Protein AF-X7ZUV4-F1 (afdb_monomer)

Foldseek 3Di:
DQWDWDDPDCQQFVRDDDPCRTHVPCVVVDPPDDPAAWDQDPVRDTDGDHPVVNVVNVVVPQDDPVCNVVCLVVVQADAPPDDPVVLVPDPPNVPGRDHPDPPQDPVNVVCCVVPPPPDDDPDTLLVLLVQQEEEAQVDDCVPPPVSSLVSLLCSCVPPVHAYEYAEQDQDPSCVSSVYYYPHDDPPCSVVCLVVDDPVRVCSVVVNDD

Radius of gyration: 23.18 Å; Cα contacts (8 Å, |Δi|>4): 211; chains: 1; bounding box: 50×38×63 Å

pLDDT: mean 80.94, std 18.24, range [38.06, 97.19]

Secondary structure (DSSP, 8-state):
---PPPPS-TTTTTT---HHHHHTTGGGG-TTS--S-EEE-TTS-EEE--HHHHHHHHHHTSPPHHHHHHHTTTTT---TT--HHHHHS-SS-TT----SS----HHHHHHHHHHTTT------HHHHHS-S-EEEES--HHHH-HHHHHHHHHHHHHH---EEEEESS--HHHHHTT-EEEE--TT-HHHHHHT--HHHHHHHTT---

Structure (mmCIF, N/CA/C/O backbone):
data_AF-X7ZUV4-F1
#
_entry.id   AF-X7ZUV4-F1
#
loop_
_atom_site.group_PDB
_atom_site.id
_atom_site.type_symbol
_atom_site.label_atom_id
_atom_site.label_alt_id
_atom_site.label_comp_id
_atom_site.label_asym_id
_atom_site.label_entity_id
_atom_site.label_seq_id
_atom_site.pdbx_PDB_ins_code
_atom_site.Cartn_x
_atom_site.Cartn_y
_atom_site.Cartn_z
_atom_site.occupancy
_atom_site.B_iso_or_equiv
_atom_site.auth_seq_id
_atom_site.auth_comp_id
_atom_site.auth_asym_id
_atom_site.auth_atom_id
_atom_site.pdbx_PDB_model_num
ATOM 1 N N . MET A 1 1 ? 23.748 -7.503 3.937 1.00 71.06 1 MET A N 1
ATOM 2 C CA . MET A 1 1 ? 22.712 -6.834 4.759 1.00 71.06 1 MET A CA 1
ATOM 3 C C . MET A 1 1 ? 21.608 -7.844 5.024 1.00 71.06 1 MET A C 1
ATOM 5 O O . MET A 1 1 ? 21.128 -8.406 4.053 1.00 71.06 1 MET A O 1
ATOM 9 N N . LEU A 1 2 ? 21.258 -8.122 6.286 1.00 84.75 2 LEU A N 1
ATOM 10 C CA . LEU A 1 2 ? 20.246 -9.138 6.629 1.00 84.75 2 LEU A CA 1
ATOM 11 C C . LEU A 1 2 ? 18.818 -8.577 6.570 1.00 84.75 2 LEU A C 1
ATOM 13 O O . LEU A 1 2 ? 17.953 -9.193 5.970 1.00 84.75 2 LEU A O 1
ATOM 17 N N . ARG A 1 3 ? 18.586 -7.378 7.120 1.00 88.94 3 ARG A N 1
ATOM 18 C CA . ARG A 1 3 ? 17.299 -6.664 7.067 1.00 88.94 3 ARG A CA 1
ATOM 19 C C . ARG A 1 3 ? 17.507 -5.156 7.018 1.00 88.94 3 ARG A C 1
ATOM 21 O O . ARG A 1 3 ? 18.546 -4.677 7.474 1.00 88.94 3 ARG A O 1
ATOM 28 N N . ARG A 1 4 ? 16.508 -4.413 6.538 1.00 89.88 4 ARG A N 1
ATOM 29 C CA . ARG A 1 4 ? 16.435 -2.948 6.664 1.00 89.88 4 ARG A CA 1
ATOM 30 C C . ARG A 1 4 ? 15.691 -2.544 7.933 1.00 89.88 4 ARG A C 1
ATOM 32 O O . ARG A 1 4 ? 14.657 -3.124 8.261 1.00 89.88 4 ARG A O 1
ATOM 39 N N . LEU A 1 5 ? 16.228 -1.559 8.646 1.00 91.88 5 LEU A N 1
ATOM 40 C CA . LEU A 1 5 ? 15.536 -0.911 9.760 1.00 91.88 5 LEU A CA 1
ATOM 41 C C . LEU A 1 5 ? 14.637 0.211 9.229 1.00 91.88 5 LEU A C 1
ATOM 43 O O . LEU A 1 5 ? 14.740 0.582 8.058 1.00 91.88 5 LEU A O 1
ATOM 47 N N . ALA A 1 6 ? 13.715 0.687 10.064 1.00 90.81 6 ALA A N 1
ATOM 48 C CA . ALA A 1 6 ? 12.943 1.877 9.736 1.00 90.81 6 ALA A CA 1
ATOM 49 C C . ALA A 1 6 ? 13.887 3.080 9.604 1.00 90.81 6 ALA A C 1
ATOM 51 O O . ALA A 1 6 ? 14.870 3.175 10.339 1.00 90.81 6 ALA A O 1
ATOM 52 N N . GLY A 1 7 ? 13.602 3.963 8.649 1.00 88.56 7 GLY A N 1
ATOM 53 C CA . GLY A 1 7 ? 14.181 5.305 8.662 1.00 88.56 7 GLY A CA 1
ATOM 54 C C . GLY A 1 7 ? 13.490 6.163 9.719 1.00 88.56 7 GLY A C 1
ATOM 55 O O . GLY A 1 7 ? 12.370 5.844 10.118 1.00 88.56 7 GLY A O 1
ATOM 56 N N . ASP A 1 8 ? 14.146 7.236 10.144 1.00 90.12 8 ASP A N 1
ATOM 57 C CA . ASP A 1 8 ? 13.573 8.194 11.089 1.00 90.12 8 ASP A CA 1
ATOM 58 C C . ASP A 1 8 ? 12.598 9.133 10.362 1.00 90.12 8 ASP A C 1
ATOM 60 O O . ASP A 1 8 ? 13.007 10.036 9.633 1.00 90.12 8 ASP A O 1
ATOM 64 N N . ASP A 1 9 ? 11.306 8.833 10.488 1.00 90.88 9 ASP A N 1
ATOM 65 C CA . ASP A 1 9 ? 10.195 9.658 10.008 1.00 90.88 9 ASP A CA 1
ATOM 66 C C . ASP A 1 9 ? 9.004 9.464 10.964 1.00 90.88 9 ASP A C 1
ATOM 68 O O . ASP A 1 9 ? 8.076 8.692 10.686 1.00 90.88 9 ASP A O 1
ATOM 72 N N . PRO A 1 10 ? 9.043 10.095 12.149 1.00 89.38 10 PRO A N 1
ATOM 73 C CA . PRO A 1 10 ? 8.091 9.827 13.220 1.00 89.38 10 PRO A CA 1
ATOM 74 C C . PRO A 1 10 ? 6.670 10.283 12.876 1.00 89.38 10 PRO A C 1
ATOM 76 O O . PRO A 1 10 ? 5.711 9.749 13.434 1.00 89.38 10 PRO A O 1
ATOM 79 N N . GLU A 1 11 ? 6.502 11.215 11.935 1.00 89.06 11 GLU A N 1
ATOM 80 C CA . GLU A 1 11 ? 5.185 11.644 11.454 1.00 89.06 11 GLU A CA 1
ATOM 81 C C . GLU A 1 11 ? 4.486 10.537 10.659 1.00 89.06 11 GLU A C 1
ATOM 83 O O . GLU A 1 11 ? 3.259 10.427 10.685 1.00 89.06 11 GLU A O 1
ATOM 88 N N . VAL A 1 12 ? 5.259 9.667 10.006 1.00 88.06 12 VAL A N 1
ATOM 89 C CA . VAL A 1 12 ? 4.745 8.521 9.257 1.00 88.06 12 VAL A CA 1
ATOM 90 C C . VAL A 1 12 ? 4.811 7.258 10.102 1.00 88.06 12 VAL A C 1
ATOM 92 O O . VAL A 1 12 ? 3.773 6.685 10.441 1.00 88.06 12 VAL A O 1
ATOM 95 N N . ASN A 1 13 ? 6.009 6.828 10.485 1.00 88.12 13 ASN A N 1
ATOM 96 C CA . ASN A 1 13 ? 6.262 5.445 10.864 1.00 88.12 13 ASN A CA 1
ATOM 97 C C . ASN A 1 13 ? 6.485 5.191 12.360 1.00 88.12 13 ASN A C 1
ATOM 99 O O . ASN A 1 13 ? 6.326 4.044 12.756 1.00 88.12 13 ASN A O 1
ATOM 103 N N . GLU A 1 14 ? 6.829 6.191 13.179 1.00 89.81 14 GLU A N 1
ATOM 104 C CA . GLU A 1 14 ? 7.229 5.987 14.590 1.00 89.81 14 GLU A CA 1
ATOM 105 C C . GLU A 1 14 ? 8.232 4.828 14.770 1.00 89.81 14 GLU A C 1
ATOM 107 O O . GLU A 1 14 ? 8.044 3.950 15.609 1.00 89.81 14 GLU A O 1
ATOM 112 N N . GLU A 1 15 ? 9.267 4.785 13.925 1.00 89.38 15 GLU A N 1
ATOM 113 C CA . GLU A 1 15 ? 10.305 3.738 13.895 1.00 89.38 15 GLU A CA 1
ATOM 114 C C . GLU A 1 15 ? 9.802 2.332 13.499 1.00 89.38 15 GLU A C 1
ATOM 116 O O . GLU A 1 15 ? 10.553 1.346 13.515 1.00 89.38 15 GLU A O 1
ATOM 121 N N . TRP A 1 16 ? 8.541 2.204 13.078 1.00 90.38 16 TRP A N 1
ATOM 122 C CA . TRP A 1 16 ? 7.993 0.944 12.593 1.00 90.38 16 TRP A CA 1
ATOM 123 C C . TRP A 1 16 ? 8.332 0.686 11.125 1.00 90.38 16 TRP A C 1
ATOM 125 O O . TRP A 1 16 ? 8.440 1.577 10.286 1.00 90.38 16 TRP A O 1
ATOM 135 N N . ASN A 1 17 ? 8.474 -0.596 10.794 1.00 90.31 17 ASN A N 1
ATOM 136 C CA . ASN A 1 17 ? 8.651 -1.059 9.423 1.00 90.31 17 ASN A CA 1
ATOM 137 C C . ASN A 1 17 ? 7.932 -2.398 9.234 1.00 90.31 17 ASN A C 1
ATOM 139 O O . ASN A 1 17 ? 7.949 -3.243 10.137 1.00 90.31 17 ASN A O 1
ATOM 143 N N . CYS A 1 18 ? 7.325 -2.593 8.066 1.00 88.75 18 CYS A N 1
ATOM 144 C CA . CYS A 1 18 ? 6.646 -3.833 7.698 1.00 88.75 18 CYS A CA 1
ATOM 145 C C . CYS A 1 18 ? 7.621 -4.855 7.103 1.00 88.75 18 CYS A C 1
ATOM 147 O O . CYS A 1 18 ? 8.753 -4.519 6.747 1.00 88.75 18 CYS A O 1
ATOM 149 N N . ASP A 1 19 ? 7.182 -6.101 6.936 1.00 88.50 19 ASP A N 1
ATOM 150 C CA . ASP A 1 19 ? 8.039 -7.160 6.390 1.00 88.50 19 ASP A CA 1
ATOM 151 C C . ASP A 1 19 ? 8.518 -6.859 4.970 1.00 88.50 19 ASP A C 1
ATOM 153 O O . ASP A 1 19 ? 9.693 -7.053 4.653 1.00 88.50 19 ASP A O 1
ATOM 157 N N . LYS A 1 20 ? 7.655 -6.268 4.136 1.00 87.56 20 LYS A N 1
ATOM 158 C CA . LYS A 1 20 ? 8.045 -5.791 2.804 1.00 87.56 20 LYS A CA 1
ATOM 159 C C . LYS A 1 20 ? 9.187 -4.774 2.895 1.00 87.56 20 LYS A C 1
ATOM 161 O O . LYS A 1 20 ? 10.180 -4.908 2.186 1.00 87.56 20 LYS A O 1
ATOM 166 N N . GLY A 1 21 ? 9.098 -3.796 3.793 1.00 87.81 21 GLY A N 1
ATOM 167 C CA . GLY A 1 21 ? 10.156 -2.802 3.973 1.00 87.81 21 GLY A CA 1
ATOM 168 C C . GLY A 1 21 ? 11.435 -3.371 4.600 1.00 87.81 21 GLY A C 1
ATOM 169 O O . GLY A 1 21 ? 12.527 -2.909 4.265 1.00 87.81 21 GLY A O 1
ATOM 170 N N . ARG A 1 22 ? 11.329 -4.391 5.462 1.00 90.88 22 ARG A N 1
ATOM 171 C CA . ARG A 1 22 ? 12.480 -5.044 6.114 1.00 90.88 22 ARG A CA 1
ATOM 172 C C . ARG A 1 22 ? 13.242 -5.979 5.181 1.00 90.88 22 ARG A C 1
ATOM 174 O O . ARG A 1 22 ? 14.474 -5.991 5.236 1.00 90.88 22 ARG A O 1
ATOM 181 N N . TRP A 1 23 ? 12.537 -6.738 4.343 1.00 90.50 23 TRP A N 1
ATOM 182 C CA . TRP A 1 23 ? 13.097 -7.907 3.654 1.00 90.50 23 TRP A CA 1
ATOM 183 C C . TRP A 1 23 ? 13.060 -7.824 2.129 1.00 90.50 23 TRP A C 1
ATOM 185 O O . TRP A 1 23 ? 13.931 -8.392 1.473 1.00 90.50 23 TRP A O 1
ATOM 195 N N . ALA A 1 24 ? 12.129 -7.074 1.532 1.00 88.81 24 ALA A N 1
ATOM 196 C CA . ALA A 1 24 ? 11.968 -7.030 0.078 1.00 88.81 24 ALA A CA 1
ATOM 197 C C . ALA A 1 24 ? 12.999 -6.126 -0.616 1.00 88.81 24 ALA A C 1
ATOM 199 O O . ALA A 1 24 ? 12.673 -5.452 -1.582 1.00 88.81 24 ALA A O 1
ATOM 200 N N . PHE A 1 25 ? 14.243 -6.064 -0.134 1.00 88.25 25 PHE A N 1
ATOM 201 C CA . PHE A 1 25 ? 15.341 -5.361 -0.807 1.00 88.25 25 PHE A CA 1
ATOM 202 C C . PHE A 1 25 ? 16.149 -6.277 -1.736 1.00 88.25 25 PHE A C 1
ATOM 204 O O . PHE A 1 25 ? 16.862 -5.783 -2.607 1.00 88.25 25 PHE A O 1
ATOM 211 N N . THR A 1 26 ? 16.029 -7.597 -1.574 1.00 88.75 26 THR A N 1
ATOM 212 C CA . THR A 1 26 ? 16.764 -8.610 -2.349 1.00 88.75 26 THR A CA 1
ATOM 213 C C . THR A 1 26 ? 16.237 -8.785 -3.773 1.00 88.75 26 THR A C 1
ATOM 215 O O . THR A 1 26 ? 16.925 -9.375 -4.598 1.00 88.75 26 THR A O 1
ATOM 218 N N . TYR A 1 27 ? 15.057 -8.244 -4.103 1.00 87.44 27 TYR A N 1
ATOM 219 C CA . TYR A 1 27 ? 14.496 -8.301 -5.464 1.00 87.44 27 TYR A CA 1
ATOM 220 C C . TYR A 1 27 ? 15.441 -7.709 -6.522 1.00 87.44 27 TYR A C 1
ATOM 222 O O . TYR A 1 27 ? 15.446 -8.136 -7.670 1.00 87.44 27 TYR A O 1
ATOM 230 N N . ALA A 1 28 ? 16.265 -6.728 -6.142 1.00 86.88 28 ALA A N 1
ATOM 231 C CA . ALA A 1 28 ? 17.198 -6.079 -7.057 1.00 86.88 28 ALA A CA 1
ATOM 232 C C . ALA A 1 28 ? 18.383 -6.979 -7.457 1.00 86.88 28 ALA A C 1
ATOM 234 O O . ALA A 1 28 ? 19.067 -6.667 -8.434 1.00 86.88 28 ALA A O 1
ATOM 235 N N . THR A 1 29 ? 18.629 -8.060 -6.713 1.00 88.75 29 THR A N 1
ATOM 236 C CA . THR A 1 29 ? 19.768 -8.974 -6.889 1.00 88.75 29 THR A CA 1
ATOM 237 C C . THR A 1 29 ? 19.339 -10.393 -7.260 1.00 88.75 29 THR A C 1
ATOM 239 O O . THR A 1 29 ? 20.165 -11.299 -7.197 1.00 88.75 29 THR A O 1
ATOM 242 N N . GLN A 1 30 ? 18.064 -10.617 -7.591 1.00 92.00 30 GLN A N 1
ATOM 243 C CA . GLN A 1 30 ? 17.601 -11.937 -8.017 1.00 92.00 30 GLN A CA 1
ATOM 244 C C . GLN A 1 30 ? 18.198 -12.312 -9.386 1.00 92.00 30 GLN A C 1
ATOM 246 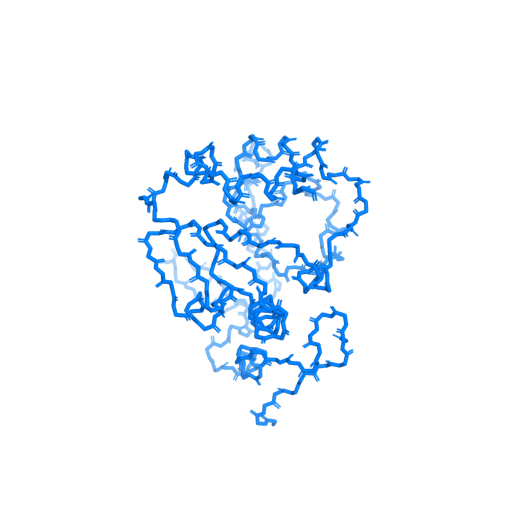O O . GLN A 1 30 ? 18.385 -11.426 -10.227 1.00 92.00 30 GLN A O 1
ATOM 251 N N . PRO A 1 31 ? 18.525 -13.598 -9.614 1.00 92.50 31 PRO A N 1
ATOM 252 C CA . PRO A 1 31 ? 19.194 -14.047 -10.836 1.00 92.50 31 PRO A CA 1
ATOM 253 C C . PRO A 1 31 ? 18.309 -13.951 -12.087 1.00 92.50 31 PRO A C 1
ATOM 255 O O . PRO A 1 31 ? 18.826 -13.835 -13.192 1.00 92.50 31 PRO A O 1
ATOM 258 N N . ASP A 1 32 ? 16.988 -13.968 -11.920 1.00 91.62 32 ASP A N 1
ATOM 259 C CA . ASP A 1 32 ? 15.986 -13.832 -12.982 1.00 91.62 32 ASP A CA 1
ATOM 260 C C . ASP A 1 32 ? 15.716 -12.370 -13.377 1.00 91.62 32 ASP A C 1
ATOM 262 O O . ASP A 1 32 ? 14.871 -12.080 -14.229 1.00 91.62 32 ASP A O 1
ATOM 266 N N . ARG A 1 33 ? 16.438 -11.418 -12.778 1.00 91.69 33 ARG A N 1
ATOM 267 C CA . ARG A 1 33 ? 16.300 -10.006 -13.110 1.00 91.69 33 ARG A CA 1
ATOM 268 C C . ARG A 1 33 ? 16.751 -9.762 -14.547 1.00 91.69 33 ARG A C 1
ATOM 270 O O . ARG A 1 33 ? 17.884 -10.048 -14.915 1.00 91.69 33 ARG A O 1
ATOM 277 N N . ILE A 1 34 ? 15.882 -9.143 -15.342 1.00 92.06 34 ILE A N 1
ATOM 278 C CA . ILE A 1 34 ? 16.205 -8.738 -16.713 1.00 92.06 34 ILE A CA 1
ATOM 279 C C . ILE A 1 34 ? 17.329 -7.691 -16.671 1.00 92.06 34 ILE A C 1
ATOM 281 O O . ILE A 1 34 ? 17.138 -6.578 -16.174 1.00 92.06 34 ILE A O 1
ATOM 285 N N . THR A 1 35 ? 18.509 -8.063 -17.169 1.00 92.19 35 THR A N 1
ATOM 286 C CA . THR A 1 35 ? 19.728 -7.231 -17.172 1.00 92.19 35 THR A CA 1
ATOM 287 C C . THR A 1 35 ? 19.998 -6.549 -18.511 1.00 92.19 35 THR A C 1
ATOM 289 O O . THR A 1 35 ? 20.718 -5.554 -18.553 1.00 92.19 35 THR A O 1
ATOM 292 N N . THR A 1 36 ? 19.406 -7.051 -19.595 1.00 93.81 36 THR A N 1
ATOM 293 C CA . THR A 1 36 ? 19.543 -6.525 -20.957 1.00 93.81 36 THR A CA 1
ATOM 294 C C . THR A 1 36 ? 18.172 -6.444 -21.625 1.00 93.81 36 THR A C 1
ATOM 296 O O . THR A 1 36 ? 17.297 -7.250 -21.297 1.00 93.81 36 THR A O 1
ATOM 299 N N . PRO A 1 37 ? 17.946 -5.497 -22.551 1.00 95.88 37 PRO A N 1
ATOM 300 C CA . PRO A 1 37 ? 16.730 -5.477 -23.350 1.00 95.88 37 PRO A CA 1
ATOM 301 C C . PRO A 1 37 ? 16.499 -6.803 -24.081 1.00 95.88 37 PRO A C 1
ATOM 303 O O . PRO A 1 37 ? 17.450 -7.439 -24.540 1.00 95.88 37 PRO A O 1
ATOM 306 N N . LEU A 1 38 ? 15.229 -7.186 -24.211 1.00 95.94 38 LEU A N 1
ATOM 307 C CA . LEU A 1 38 ? 14.793 -8.339 -24.991 1.00 95.94 38 LEU A CA 1
ATOM 308 C C . LEU A 1 38 ? 13.885 -7.852 -26.125 1.00 95.94 38 LEU A C 1
ATOM 310 O O . LEU A 1 38 ? 12.931 -7.117 -25.871 1.00 95.94 38 LEU A O 1
ATOM 314 N N . VAL A 1 39 ? 14.177 -8.257 -27.359 1.00 94.50 39 VAL A N 1
ATOM 315 C CA . VAL A 1 39 ? 13.390 -7.926 -28.560 1.00 94.50 39 VAL A CA 1
ATOM 316 C C . VAL A 1 39 ? 12.789 -9.213 -29.115 1.00 94.50 39 VAL A C 1
ATOM 318 O O . VAL A 1 39 ? 13.404 -10.271 -29.007 1.00 94.50 39 VAL A O 1
ATOM 321 N N . ARG A 1 40 ? 11.572 -9.153 -29.669 1.00 94.19 40 ARG A N 1
ATOM 322 C CA . 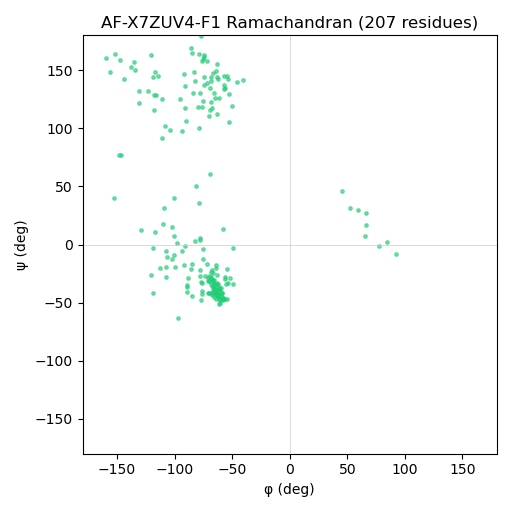ARG A 1 40 ? 10.969 -10.316 -30.333 1.00 94.19 40 ARG A CA 1
ATOM 323 C C . ARG A 1 40 ? 11.558 -10.495 -31.727 1.00 94.19 40 ARG A C 1
ATOM 325 O O . ARG A 1 40 ? 11.591 -9.538 -32.495 1.00 94.19 40 ARG A O 1
ATOM 332 N N . ASP A 1 41 ? 11.989 -11.709 -32.043 1.00 92.00 41 ASP A N 1
ATOM 333 C CA . ASP A 1 41 ? 12.368 -12.091 -33.402 1.00 92.00 41 ASP A CA 1
ATOM 334 C C . ASP A 1 41 ? 11.136 -12.337 -34.296 1.00 92.00 41 ASP A C 1
ATOM 336 O O . ASP A 1 41 ? 9.983 -12.223 -33.866 1.00 92.00 41 ASP A O 1
ATOM 340 N N . ALA A 1 42 ? 11.377 -12.681 -35.564 1.00 90.06 42 ALA A N 1
ATOM 341 C CA . ALA A 1 42 ? 10.322 -12.967 -36.538 1.00 90.06 42 ALA A CA 1
ATOM 342 C C . ALA A 1 42 ? 9.472 -14.200 -36.169 1.00 90.06 42 ALA A C 1
ATOM 344 O O . ALA A 1 42 ? 8.353 -14.350 -36.654 1.00 90.06 42 ALA A O 1
ATOM 345 N N . GLN A 1 43 ? 9.992 -15.073 -35.308 1.00 91.88 43 GLN A N 1
ATOM 346 C CA . GLN A 1 43 ? 9.326 -16.260 -34.784 1.00 91.88 43 GLN A CA 1
ATOM 347 C C . GLN A 1 43 ? 8.563 -15.955 -33.479 1.00 91.88 43 GLN A C 1
ATOM 349 O O . GLN A 1 43 ? 7.910 -16.836 -32.923 1.00 91.88 43 GLN A O 1
ATOM 354 N N . GLY A 1 44 ? 8.619 -14.708 -32.993 1.00 91.81 44 GLY A N 1
ATOM 355 C CA . GLY A 1 44 ? 7.942 -14.228 -31.791 1.00 91.81 44 GLY A CA 1
ATOM 356 C C . GLY A 1 44 ? 8.693 -14.486 -30.481 1.00 91.81 44 GLY A C 1
ATOM 357 O O . GLY A 1 44 ? 8.176 -14.129 -29.415 1.00 91.81 44 GLY A O 1
ATOM 358 N N . SER A 1 45 ? 9.896 -15.063 -30.530 1.00 94.81 45 SER A N 1
ATOM 359 C CA . SER A 1 45 ? 10.709 -15.392 -29.355 1.00 94.81 45 SER A CA 1
ATOM 360 C C . SER A 1 45 ? 11.487 -14.177 -28.853 1.00 94.81 45 SER A C 1
ATOM 362 O O . SER A 1 45 ? 11.977 -13.372 -29.638 1.00 94.81 45 SER A O 1
ATOM 364 N N . LEU A 1 46 ? 11.594 -14.023 -27.529 1.00 95.62 46 LEU A N 1
ATOM 365 C CA . LEU A 1 46 ? 12.356 -12.934 -26.910 1.00 95.62 46 LEU A CA 1
ATOM 366 C C . LEU A 1 46 ? 13.850 -13.259 -26.914 1.00 95.62 46 LEU A C 1
ATOM 368 O O . LEU A 1 46 ? 14.276 -14.214 -26.267 1.00 95.62 46 LEU A O 1
ATOM 372 N N . ILE A 1 47 ? 14.638 -12.425 -27.589 1.00 95.69 47 ILE A N 1
ATOM 373 C CA . ILE A 1 47 ? 16.091 -12.567 -27.691 1.00 95.69 47 ILE A CA 1
ATOM 374 C C . ILE A 1 47 ? 16.817 -11.355 -27.083 1.00 95.69 47 ILE A C 1
ATOM 376 O O . ILE A 1 47 ? 16.327 -10.227 -27.200 1.00 95.69 47 ILE A O 1
ATOM 380 N N . PRO A 1 48 ? 17.980 -11.548 -26.431 1.00 96.31 48 PRO A N 1
ATOM 381 C CA . PRO A 1 48 ? 18.816 -10.448 -25.953 1.00 96.31 48 PRO A CA 1
ATOM 382 C C . PRO A 1 48 ? 19.218 -9.477 -27.067 1.00 96.31 48 PRO A C 1
ATOM 384 O O . PRO A 1 48 ? 19.663 -9.898 -28.132 1.00 96.31 48 PRO A O 1
ATOM 387 N N . ALA A 1 49 ? 19.115 -8.176 -26.798 1.00 95.75 49 ALA A N 1
ATOM 388 C CA . ALA A 1 49 ? 19.517 -7.113 -27.714 1.00 95.75 49 ALA A CA 1
ATOM 389 C C . ALA A 1 49 ? 20.316 -6.023 -26.991 1.00 95.75 49 ALA A C 1
ATOM 391 O O . ALA A 1 49 ? 20.183 -5.821 -25.781 1.00 95.75 49 ALA A O 1
ATOM 392 N N . SER A 1 50 ? 21.120 -5.278 -27.750 1.00 95.88 50 SER A N 1
ATOM 393 C CA . SER A 1 50 ? 21.748 -4.056 -27.243 1.00 95.88 50 SER A CA 1
ATOM 394 C C . SER A 1 50 ? 20.719 -2.929 -27.079 1.00 95.88 50 SER A C 1
ATOM 396 O O . SER A 1 50 ? 19.680 -2.910 -27.740 1.00 95.88 50 SER A O 1
ATOM 398 N N . TRP A 1 51 ? 21.022 -1.943 -26.231 1.00 95.69 51 TRP A N 1
ATOM 399 C CA . TRP A 1 51 ? 20.167 -0.763 -26.055 1.00 95.69 51 TRP A CA 1
ATOM 400 C C . TRP A 1 51 ? 19.856 -0.018 -27.365 1.00 95.69 51 TRP A C 1
ATOM 402 O O . TRP A 1 51 ? 18.680 0.257 -27.592 1.00 95.69 51 TRP A O 1
ATOM 412 N N . PRO A 1 52 ? 20.828 0.272 -28.257 1.00 95.75 52 PRO A N 1
ATOM 413 C CA . PRO A 1 52 ? 20.530 0.917 -29.536 1.00 95.75 52 PRO A CA 1
ATOM 414 C C . PRO A 1 52 ? 19.567 0.105 -30.411 1.00 95.75 52 PRO A C 1
ATOM 416 O O . PRO A 1 52 ? 18.617 0.665 -30.947 1.00 95.75 52 PRO A O 1
ATOM 419 N N . GLN A 1 53 ? 19.762 -1.215 -30.504 1.00 91.12 53 GLN A N 1
ATOM 420 C CA . GLN A 1 53 ? 18.875 -2.102 -31.269 1.00 91.12 53 GLN A CA 1
ATOM 421 C C . GLN A 1 53 ? 17.462 -2.138 -30.681 1.00 91.12 53 GLN A C 1
ATOM 423 O O . GLN A 1 53 ? 16.491 -2.068 -31.424 1.00 91.12 53 GLN A O 1
ATOM 428 N N . ALA A 1 54 ? 17.338 -2.215 -29.355 1.00 93.56 54 ALA A N 1
ATOM 429 C CA . ALA A 1 54 ? 16.041 -2.229 -28.688 1.00 93.56 54 ALA A CA 1
ATOM 430 C C . ALA A 1 54 ? 15.284 -0.903 -28.859 1.00 93.56 54 ALA A C 1
ATOM 432 O O . ALA A 1 54 ? 14.079 -0.909 -29.099 1.00 93.56 54 ALA A O 1
ATOM 433 N N . LEU A 1 55 ? 15.988 0.230 -28.770 1.00 91.50 55 LEU A N 1
ATOM 434 C CA . LEU A 1 55 ? 15.402 1.550 -29.005 1.00 91.50 55 LEU A CA 1
ATOM 435 C C . LEU A 1 55 ? 14.983 1.731 -30.467 1.00 91.50 55 LEU A C 1
ATOM 437 O O . LEU A 1 55 ? 13.904 2.261 -30.715 1.00 91.50 55 LEU A O 1
ATOM 441 N N . GLN A 1 56 ? 15.793 1.254 -31.416 1.00 90.12 56 GLN A N 1
ATOM 442 C CA . GLN A 1 56 ? 15.442 1.281 -32.834 1.00 90.12 56 GLN A CA 1
ATOM 443 C C . GLN A 1 56 ? 14.214 0.409 -33.114 1.00 90.12 56 GLN A C 1
ATOM 445 O O . GLN A 1 56 ? 13.262 0.889 -33.711 1.00 90.12 56 GLN A O 1
ATOM 450 N N . ALA A 1 57 ? 14.173 -0.821 -32.593 1.00 88.44 57 ALA A N 1
ATOM 451 C CA . ALA A 1 57 ? 13.017 -1.706 -32.738 1.00 88.44 57 ALA A CA 1
ATOM 452 C C . ALA A 1 57 ? 11.735 -1.101 -32.135 1.00 88.44 57 ALA A C 1
ATOM 454 O O . ALA A 1 57 ? 10.655 -1.237 -32.707 1.00 88.44 57 ALA A O 1
ATOM 455 N N . ALA A 1 58 ? 11.842 -0.399 -31.001 1.00 86.44 58 ALA A N 1
ATOM 456 C CA . ALA A 1 58 ? 10.719 0.325 -30.408 1.00 86.44 58 ALA A CA 1
ATOM 457 C C . ALA A 1 58 ? 10.259 1.515 -31.272 1.00 86.44 58 ALA A C 1
ATOM 459 O O . ALA A 1 58 ? 9.059 1.772 -31.356 1.00 86.44 58 ALA A O 1
ATOM 460 N N . ALA A 1 59 ? 11.191 2.226 -31.913 1.00 85.19 59 ALA A N 1
ATOM 461 C CA . ALA A 1 59 ? 10.885 3.316 -32.837 1.00 85.19 59 ALA A CA 1
ATOM 462 C C . ALA A 1 59 ? 10.250 2.806 -34.142 1.00 85.19 59 ALA A C 1
ATOM 464 O O . ALA A 1 59 ? 9.274 3.385 -34.608 1.00 85.19 59 ALA A O 1
ATOM 465 N N . ASP A 1 60 ? 10.752 1.700 -34.693 1.00 84.62 60 ASP A N 1
ATOM 466 C CA . ASP A 1 60 ? 10.225 1.072 -35.911 1.00 84.62 60 ASP A CA 1
ATOM 467 C C . ASP A 1 60 ? 8.828 0.480 -35.685 1.00 84.62 60 ASP A C 1
ATOM 469 O O . ASP A 1 60 ? 7.966 0.541 -36.561 1.00 84.62 60 ASP A O 1
ATOM 473 N N . GLY A 1 61 ? 8.585 -0.066 -34.488 1.00 77.00 61 GLY A N 1
ATOM 474 C CA . GLY A 1 61 ? 7.270 -0.535 -34.052 1.00 77.00 61 GLY A CA 1
ATOM 475 C C . GLY A 1 61 ? 6.301 0.590 -33.680 1.00 77.00 61 GLY A C 1
ATOM 476 O O . GLY A 1 61 ? 5.143 0.310 -33.362 1.00 77.00 61 GLY A O 1
ATOM 477 N N . TRP A 1 62 ? 6.745 1.853 -33.698 1.00 71.81 62 TRP A N 1
ATOM 478 C CA . TRP A 1 62 ? 5.880 2.984 -33.402 1.00 71.81 62 TRP A CA 1
ATOM 479 C C . TRP A 1 62 ? 4.955 3.268 -34.599 1.00 71.81 62 TRP A C 1
ATOM 481 O O . TRP A 1 62 ? 5.423 3.507 -35.715 1.00 71.81 62 TRP A O 1
ATOM 491 N N . PRO A 1 63 ? 3.629 3.276 -34.403 1.00 65.50 63 PRO A N 1
ATOM 492 C CA . PRO A 1 63 ? 2.675 3.521 -35.477 1.00 65.50 63 PRO A CA 1
ATOM 493 C C . PRO A 1 63 ? 2.791 4.954 -35.994 1.00 65.50 63 PRO A C 1
ATOM 495 O O . PRO A 1 63 ? 3.064 5.899 -35.247 1.00 65.50 63 PRO A O 1
ATOM 498 N N . ARG A 1 64 ? 2.538 5.141 -37.292 1.00 62.06 64 ARG A N 1
ATOM 499 C CA . ARG A 1 64 ? 2.549 6.476 -37.902 1.00 62.06 64 ARG A CA 1
ATOM 500 C C . ARG A 1 64 ? 1.445 7.361 -37.292 1.00 62.06 64 ARG A C 1
ATOM 502 O O . ARG A 1 64 ? 0.430 6.838 -36.838 1.00 62.06 64 ARG A O 1
ATOM 509 N N . PRO A 1 65 ? 1.586 8.702 -37.319 1.00 57.88 65 PRO A N 1
ATOM 510 C CA . PRO A 1 65 ? 0.676 9.637 -36.644 1.00 57.88 65 PRO A CA 1
ATOM 511 C C . PRO A 1 65 ? -0.821 9.462 -36.949 1.00 57.88 65 PRO A C 1
ATOM 513 O O . PRO A 1 65 ? -1.642 9.743 -36.081 1.00 57.88 65 PRO A O 1
ATOM 516 N N . ALA A 1 66 ? -1.178 8.970 -38.140 1.00 57.53 66 ALA A N 1
ATOM 517 C CA . ALA A 1 66 ? -2.565 8.694 -38.523 1.00 57.53 66 ALA A CA 1
ATOM 518 C C . ALA A 1 66 ? -3.206 7.540 -37.717 1.00 57.53 66 ALA A C 1
ATOM 520 O O . ALA A 1 66 ? -4.394 7.599 -37.419 1.00 57.53 66 ALA A O 1
ATOM 521 N N . ASP A 1 67 ? -2.405 6.560 -37.286 1.00 54.16 67 ASP A N 1
ATOM 522 C CA . ASP A 1 67 ? -2.819 5.413 -36.462 1.00 54.16 67 ASP A CA 1
ATOM 523 C C . ASP A 1 67 ? -2.464 5.607 -34.974 1.00 54.16 67 ASP A C 1
ATOM 525 O O . ASP A 1 67 ? -2.884 4.851 -34.093 1.00 54.16 67 ASP A O 1
ATOM 529 N N . ALA A 1 68 ? -1.686 6.651 -34.668 1.00 51.28 68 ALA A N 1
ATOM 530 C CA . ALA A 1 68 ? -1.121 6.877 -33.346 1.00 51.28 68 ALA A CA 1
ATOM 531 C C . ALA A 1 68 ? -2.198 7.083 -32.273 1.00 51.28 68 ALA A C 1
ATOM 533 O O . ALA A 1 68 ? -2.013 6.615 -31.153 1.00 51.28 68 ALA A O 1
ATOM 534 N N . GLN A 1 69 ? -3.340 7.711 -32.594 1.00 50.00 69 GLN A N 1
ATOM 535 C CA . GLN A 1 69 ? -4.428 7.972 -31.635 1.00 50.00 69 GLN A CA 1
ATOM 536 C C . GLN A 1 69 ? -4.928 6.695 -30.931 1.00 50.00 69 GLN A C 1
ATOM 538 O O . GLN A 1 69 ? -5.260 6.746 -29.746 1.00 50.00 69 GLN A O 1
ATOM 543 N N . ALA A 1 70 ? -4.930 5.548 -31.622 1.00 47.19 70 ALA A N 1
ATOM 544 C CA . ALA A 1 70 ? -5.306 4.258 -31.046 1.00 47.19 70 ALA A CA 1
ATOM 545 C C . ALA A 1 70 ? -4.189 3.675 -30.159 1.00 47.19 70 ALA A C 1
ATOM 547 O O . ALA A 1 70 ? -4.451 3.220 -29.043 1.00 47.19 70 ALA A O 1
ATOM 548 N N . CYS A 1 71 ? -2.931 3.760 -30.595 1.00 43.75 71 CYS A N 1
ATOM 549 C CA . CYS A 1 71 ? -1.781 3.195 -29.883 1.00 43.75 71 CYS A CA 1
ATOM 550 C C . CYS A 1 71 ? -1.308 4.020 -28.684 1.00 43.75 71 CYS A C 1
ATOM 552 O O . CYS A 1 71 ? -0.757 3.456 -27.735 1.00 43.75 71 CYS A O 1
ATOM 554 N N . TRP A 1 72 ? -1.635 5.315 -28.647 1.00 46.09 72 TRP A N 1
ATOM 555 C CA . TRP A 1 72 ? -1.520 6.138 -27.445 1.00 46.09 72 TRP A CA 1
ATOM 556 C C . TRP A 1 72 ? -2.267 5.538 -26.258 1.00 46.09 72 TRP A C 1
ATOM 558 O O . TRP A 1 72 ? -1.932 5.888 -25.140 1.00 46.09 72 TRP A O 1
ATOM 568 N N . SER A 1 73 ? -3.246 4.649 -26.474 1.00 44.53 73 SER A N 1
ATOM 569 C CA . SER A 1 73 ? -3.975 3.917 -25.431 1.00 44.53 73 SER A CA 1
ATOM 570 C C . SER A 1 73 ? -3.176 2.756 -24.828 1.00 44.53 73 SER A C 1
ATOM 572 O O . SER A 1 73 ? -3.332 2.479 -23.643 1.00 44.53 73 SER A O 1
ATOM 574 N N . ALA A 1 74 ? -2.313 2.110 -25.620 1.00 41.22 74 ALA A N 1
ATOM 575 C CA . ALA A 1 74 ? -1.575 0.897 -25.254 1.00 41.22 74 ALA A CA 1
ATOM 576 C C . ALA A 1 74 ? -0.229 1.184 -24.560 1.00 41.22 74 ALA A C 1
ATOM 578 O O . ALA A 1 74 ? 0.199 0.417 -23.706 1.00 41.22 74 ALA A O 1
ATOM 579 N N . ALA A 1 75 ? 0.418 2.317 -24.855 1.00 45.38 75 ALA A N 1
ATOM 580 C CA . ALA A 1 75 ? 1.674 2.734 -24.210 1.00 45.38 75 ALA A CA 1
ATOM 581 C C . ALA A 1 75 ? 1.492 3.328 -22.790 1.00 45.38 75 ALA A C 1
ATOM 583 O O . ALA A 1 75 ? 2.436 3.864 -22.209 1.00 45.38 75 ALA A O 1
ATOM 584 N N . ARG A 1 76 ? 0.268 3.303 -22.239 1.00 50.69 76 ARG A N 1
ATOM 585 C CA . ARG A 1 76 ? -0.124 4.109 -21.067 1.00 50.69 76 ARG A CA 1
ATOM 586 C C . ARG A 1 76 ? 0.195 3.474 -19.729 1.00 50.69 76 ARG A C 1
ATOM 588 O O . ARG A 1 76 ? 0.314 4.237 -18.774 1.00 50.69 76 ARG A O 1
ATOM 595 N N . ASP A 1 77 ? 0.378 2.156 -19.683 1.00 49.66 77 ASP A N 1
ATOM 596 C CA . ASP A 1 77 ? 0.520 1.363 -18.456 1.00 49.66 77 ASP A CA 1
ATOM 597 C C . ASP A 1 77 ? 1.944 1.417 -17.886 1.00 49.66 77 ASP A C 1
ATOM 599 O O . ASP A 1 77 ? 2.578 0.410 -17.564 1.00 49.66 77 ASP A O 1
ATOM 603 N N . ALA A 1 78 ? 2.485 2.624 -17.741 1.00 49.72 78 ALA A N 1
ATOM 604 C CA . ALA A 1 78 ? 3.682 2.808 -16.946 1.00 49.72 78 ALA A CA 1
ATOM 605 C C . ALA A 1 78 ? 3.323 2.533 -15.481 1.00 49.72 78 ALA A C 1
ATOM 607 O O . ALA A 1 78 ? 2.486 3.224 -14.912 1.00 49.72 78 ALA A O 1
ATOM 608 N N . GLY A 1 79 ? 3.932 1.518 -14.861 1.00 46.56 79 GLY A N 1
ATOM 609 C CA . GLY A 1 79 ? 3.704 1.175 -13.454 1.00 46.56 79 GLY A CA 1
ATOM 610 C C . GLY A 1 79 ? 3.725 2.404 -12.534 1.00 46.56 79 GLY A C 1
ATOM 611 O O . GLY A 1 79 ? 4.593 3.262 -12.685 1.00 46.56 79 GLY A O 1
ATOM 612 N N . GLY A 1 80 ? 2.824 2.469 -11.542 1.00 44.50 80 GLY A N 1
ATOM 613 C CA . GLY A 1 80 ? 2.673 3.562 -10.552 1.00 44.50 80 GLY A CA 1
ATOM 614 C C . GLY A 1 80 ? 3.898 3.894 -9.683 1.00 44.50 80 GLY A C 1
ATOM 615 O O . GLY A 1 80 ? 3.777 4.578 -8.677 1.00 44.50 80 GLY A O 1
ATOM 616 N N . ARG A 1 81 ? 5.084 3.389 -10.038 1.00 49.34 81 ARG A N 1
ATOM 617 C CA . ARG A 1 81 ? 6.360 3.540 -9.328 1.00 49.34 81 ARG A CA 1
ATOM 618 C C . ARG A 1 81 ? 7.356 4.439 -10.069 1.00 49.34 81 ARG A C 1
ATOM 620 O O . ARG A 1 81 ? 8.554 4.372 -9.797 1.00 49.34 81 ARG A O 1
ATOM 627 N N . LEU A 1 82 ? 6.901 5.247 -11.025 1.00 48.94 82 LEU A N 1
ATOM 628 C CA . LEU A 1 82 ? 7.752 6.261 -11.647 1.00 48.94 82 LEU A CA 1
ATOM 629 C C . LEU A 1 82 ? 8.005 7.409 -10.664 1.00 48.94 82 LEU A C 1
ATOM 631 O O . LEU A 1 82 ? 7.103 7.856 -9.958 1.00 48.94 82 LEU A O 1
ATOM 635 N N . ARG A 1 83 ? 9.242 7.917 -10.619 1.00 46.22 83 ARG A N 1
ATOM 636 C CA . ARG A 1 83 ? 9.546 9.115 -9.822 1.00 46.22 83 ARG A CA 1
ATOM 637 C C . ARG A 1 83 ? 8.858 10.323 -10.460 1.00 46.22 83 ARG A C 1
AT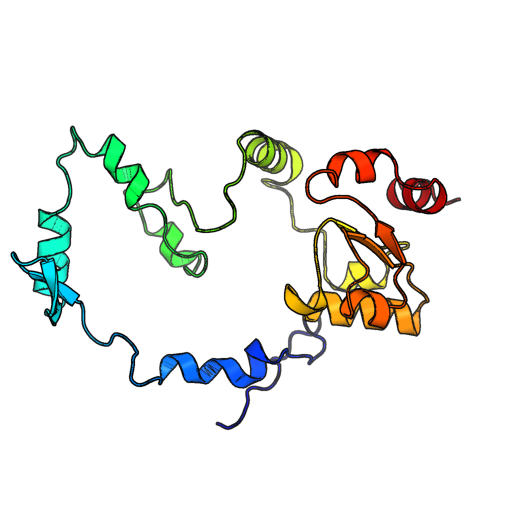OM 639 O O . ARG A 1 83 ? 8.919 10.478 -11.675 1.00 46.22 83 ARG A O 1
ATOM 646 N N . LEU A 1 84 ? 8.309 11.233 -9.649 1.00 45.22 84 LEU A N 1
ATOM 647 C CA . LEU A 1 84 ? 7.574 12.429 -10.106 1.00 45.22 84 LEU A CA 1
ATOM 648 C C . LEU A 1 84 ? 8.329 13.248 -11.179 1.00 45.22 84 LEU A C 1
ATOM 650 O O . LEU A 1 84 ? 7.733 13.804 -12.095 1.00 45.22 84 LEU A O 1
ATOM 654 N N . ARG A 1 85 ? 9.668 13.286 -11.101 1.00 42.06 85 ARG A N 1
ATOM 655 C CA . ARG A 1 85 ? 10.533 13.959 -12.085 1.00 42.06 85 ARG A CA 1
ATOM 656 C C . ARG A 1 85 ? 10.503 13.304 -13.472 1.00 42.06 85 ARG A C 1
ATOM 658 O O . ARG A 1 85 ? 10.598 14.026 -14.453 1.00 42.06 85 ARG A O 1
ATOM 665 N N . GLN A 1 86 ? 10.350 11.981 -13.554 1.00 47.75 86 GLN A N 1
ATOM 666 C CA . GLN A 1 86 ? 10.260 11.247 -14.823 1.00 47.75 86 GLN A CA 1
ATOM 667 C C . GLN A 1 86 ? 8.934 11.519 -15.547 1.00 47.75 86 GLN A C 1
ATOM 669 O O . GLN A 1 86 ? 8.917 11.531 -16.770 1.00 47.75 86 GLN A O 1
ATOM 674 N N . VAL A 1 87 ? 7.863 11.816 -14.800 1.00 48.16 87 VAL A N 1
ATOM 675 C CA . VAL A 1 87 ? 6.553 12.227 -15.343 1.00 48.16 87 VAL A CA 1
ATOM 676 C C . VAL A 1 87 ? 6.611 13.642 -15.938 1.00 48.16 87 VAL A C 1
ATOM 678 O O . VAL A 1 87 ? 5.926 13.944 -16.903 1.00 48.16 87 VAL A O 1
ATOM 681 N N . ARG A 1 88 ? 7.458 14.527 -15.393 1.00 42.03 88 ARG A N 1
ATOM 682 C CA . ARG A 1 88 ? 7.500 15.955 -15.764 1.00 42.03 88 ARG A CA 1
ATOM 683 C C . ARG A 1 88 ? 8.367 16.273 -16.993 1.00 42.03 88 ARG A C 1
ATOM 685 O O . ARG A 1 88 ? 8.268 17.370 -17.532 1.00 42.03 88 ARG A O 1
ATOM 692 N N . THR A 1 89 ? 9.247 15.358 -17.401 1.00 43.41 89 THR A N 1
ATOM 693 C CA . THR A 1 89 ? 10.164 15.526 -18.551 1.00 43.41 89 THR A CA 1
ATOM 694 C C . THR A 1 89 ? 9.638 14.972 -19.869 1.00 43.41 89 THR A C 1
ATOM 696 O O . THR A 1 89 ? 10.267 15.185 -20.904 1.00 43.41 89 THR A O 1
ATOM 699 N N . ASP A 1 90 ? 8.490 14.300 -19.866 1.00 44.38 90 ASP A N 1
ATOM 700 C CA . ASP A 1 90 ? 7.729 14.143 -21.096 1.00 44.38 90 ASP A CA 1
ATOM 701 C C . ASP A 1 90 ? 7.343 15.557 -21.559 1.00 44.38 90 ASP A C 1
ATOM 703 O O . ASP A 1 90 ? 6.771 16.313 -20.786 1.00 44.38 90 ASP A O 1
ATOM 707 N N . ARG A 1 91 ? 7.644 15.943 -22.798 1.00 39.75 91 ARG A N 1
ATOM 708 C CA . ARG A 1 91 ? 6.960 17.059 -23.487 1.00 39.75 91 ARG A CA 1
ATOM 709 C C . ARG A 1 91 ? 6.019 16.563 -24.591 1.00 39.75 91 ARG A C 1
ATOM 711 O O . ARG A 1 91 ? 5.312 17.365 -25.189 1.00 39.75 91 ARG A O 1
ATOM 718 N N . PHE A 1 92 ? 6.024 15.258 -24.862 1.00 42.94 92 PHE A N 1
ATOM 719 C CA . PHE A 1 92 ? 5.306 14.616 -25.967 1.00 42.94 92 PHE A CA 1
ATOM 720 C C . PHE A 1 92 ? 4.074 13.815 -25.516 1.00 42.94 92 PHE A C 1
ATOM 722 O O . PHE A 1 92 ? 3.289 13.403 -26.362 1.00 42.94 92 PHE A O 1
ATOM 729 N N . THR A 1 93 ? 3.883 13.586 -24.213 1.00 44.09 93 THR A N 1
ATOM 730 C CA . THR A 1 93 ? 2.859 12.688 -23.645 1.00 44.09 93 THR A CA 1
ATOM 731 C C . THR A 1 93 ? 1.988 13.324 -22.547 1.00 44.09 93 THR A C 1
ATOM 733 O O . THR A 1 93 ? 1.181 12.622 -21.933 1.00 44.09 93 THR A O 1
ATOM 736 N N . HIS A 1 94 ? 2.064 14.656 -22.396 1.00 38.06 94 HIS A N 1
ATOM 737 C CA . HIS A 1 94 ? 1.498 15.515 -21.334 1.00 38.06 94 HIS A CA 1
ATOM 738 C C . HIS A 1 94 ? 0.014 15.338 -20.970 1.00 38.06 94 HIS A C 1
ATOM 740 O O . HIS A 1 94 ? -0.493 16.024 -20.087 1.00 38.06 94 HIS A O 1
ATOM 746 N N . GLN A 1 95 ? -0.723 14.474 -21.654 1.00 40.19 95 GLN A N 1
ATOM 747 C CA . GLN A 1 95 ? -2.163 14.357 -21.494 1.00 40.19 95 GLN A CA 1
ATOM 748 C C . GLN A 1 95 ? -2.608 13.027 -20.872 1.00 40.19 95 GLN A C 1
ATOM 750 O O . GLN A 1 95 ? -3.751 12.958 -20.422 1.00 40.19 95 GLN A O 1
ATOM 755 N N . ARG A 1 96 ? -1.813 11.940 -20.890 1.00 45.94 96 ARG A N 1
ATOM 756 C CA . ARG A 1 96 ? -2.427 10.593 -20.814 1.00 45.94 96 ARG A CA 1
ATOM 757 C C . ARG A 1 96 ? -1.575 9.462 -20.207 1.00 45.94 96 ARG A C 1
ATOM 759 O O . ARG A 1 96 ? -1.706 8.321 -20.638 1.00 45.94 96 ARG A O 1
ATOM 766 N N . HIS A 1 97 ? -0.800 9.682 -19.147 1.00 46.03 97 HIS A N 1
ATOM 767 C CA . HIS A 1 97 ? -0.271 8.549 -18.364 1.00 46.03 97 HIS A CA 1
ATOM 768 C C . HIS A 1 97 ? -1.403 7.834 -17.610 1.00 46.03 97 HIS A C 1
ATOM 770 O O . HIS A 1 97 ? -2.131 8.470 -16.851 1.00 46.03 97 HIS A O 1
ATOM 776 N N . ARG A 1 98 ? -1.582 6.524 -17.827 1.00 45.50 98 ARG A N 1
ATOM 777 C CA . ARG A 1 98 ? -2.485 5.694 -17.020 1.00 45.50 98 ARG A CA 1
ATOM 778 C C . ARG A 1 98 ? -1.616 4.755 -16.208 1.00 45.50 98 ARG A C 1
ATOM 780 O O . ARG A 1 98 ? -1.260 3.677 -16.653 1.00 45.50 98 ARG A O 1
ATOM 787 N N . PHE A 1 99 ? -1.251 5.173 -15.006 1.00 48.66 99 PHE A N 1
ATOM 788 C CA . PHE A 1 99 ? -0.640 4.225 -14.089 1.00 48.66 99 PHE A CA 1
ATOM 789 C C . PHE A 1 99 ? -1.612 3.053 -13.898 1.00 48.66 99 PHE A C 1
ATOM 791 O O . PHE A 1 99 ? -2.821 3.304 -13.857 1.00 48.66 99 PHE A O 1
ATOM 798 N N . PRO A 1 100 ? -1.140 1.805 -13.740 1.00 46.00 100 PRO A N 1
ATOM 799 C CA . PRO A 1 100 ? -1.948 0.720 -13.205 1.00 46.00 100 PRO A CA 1
ATOM 800 C C . PRO A 1 100 ? -2.209 0.995 -11.713 1.00 46.00 100 PRO A C 1
ATOM 802 O O . PRO A 1 100 ? -1.758 0.284 -10.821 1.00 46.00 100 PRO A O 1
ATOM 805 N N . ALA A 1 101 ? -2.866 2.117 -11.445 1.00 49.66 101 ALA A N 1
ATOM 806 C CA . ALA A 1 101 ? -3.845 2.250 -10.400 1.00 49.66 101 ALA A CA 1
ATOM 807 C C . ALA A 1 101 ? -5.122 1.572 -10.915 1.00 49.66 101 ALA A C 1
ATOM 809 O O . ALA A 1 101 ? -5.303 1.389 -12.125 1.00 49.66 101 ALA A O 1
ATOM 810 N N . ARG A 1 102 ? -6.004 1.175 -9.998 1.00 58.53 102 ARG A N 1
ATOM 811 C CA . ARG A 1 102 ? -7.362 0.729 -10.325 1.00 58.53 102 ARG A CA 1
ATOM 812 C C . ARG A 1 102 ? -7.959 1.633 -11.426 1.00 58.53 102 ARG A C 1
ATOM 814 O O . ARG A 1 102 ? -7.723 2.840 -11.389 1.00 58.53 102 ARG A O 1
ATOM 821 N N . PRO A 1 103 ? -8.718 1.098 -12.402 1.00 59.00 103 PRO A N 1
ATOM 822 C CA . PRO A 1 103 ? -9.438 1.931 -13.357 1.00 59.00 103 PRO A CA 1
ATOM 823 C C . PRO A 1 103 ? -10.303 2.954 -12.606 1.00 59.00 103 PRO A C 1
ATOM 825 O O . PRO A 1 103 ? -11.323 2.578 -12.038 1.00 59.00 103 PRO A O 1
ATOM 828 N N . HIS A 1 104 ? -9.887 4.221 -12.581 1.00 66.88 104 HIS A N 1
ATOM 829 C CA . HIS A 1 104 ? -10.717 5.294 -12.041 1.00 66.88 104 HIS A CA 1
ATOM 830 C C . HIS A 1 104 ? -11.904 5.520 -12.979 1.00 66.88 104 HIS A C 1
ATOM 832 O O . HIS A 1 104 ? -11.731 5.535 -14.206 1.00 66.88 104 HIS A O 1
ATOM 838 N N . SER A 1 105 ? -13.105 5.657 -12.418 1.00 79.56 105 SER A N 1
ATOM 839 C CA . SER A 1 105 ? -14.291 6.022 -13.195 1.00 79.56 105 SER A CA 1
ATOM 840 C C . SER A 1 105 ? -14.249 7.510 -13.569 1.00 79.56 105 SER A C 1
ATOM 842 O O . SER A 1 105 ? -13.514 8.296 -12.968 1.00 79.56 105 SER A O 1
ATOM 844 N N . ALA A 1 106 ? -15.033 7.910 -14.577 1.00 82.69 106 ALA A N 1
ATOM 845 C CA . ALA A 1 106 ? -15.200 9.329 -14.907 1.00 82.69 106 ALA A CA 1
ATOM 846 C C . ALA A 1 106 ? -15.757 10.112 -13.705 1.00 82.69 106 ALA A C 1
ATOM 848 O O . ALA A 1 106 ? -15.241 11.171 -13.367 1.00 82.69 106 ALA A O 1
ATOM 849 N N . GLU A 1 107 ? -16.727 9.521 -13.006 1.00 86.06 107 GLU A N 1
ATOM 850 C CA . GLU A 1 107 ? -17.306 10.054 -11.773 1.00 86.06 107 GLU A CA 1
ATOM 851 C C . GLU A 1 107 ? -16.251 10.280 -10.676 1.00 86.06 107 GLU A C 1
ATOM 853 O O . GLU A 1 107 ? -16.189 11.357 -10.086 1.00 86.06 107 GLU A O 1
ATOM 858 N N . GLU A 1 108 ? -15.377 9.300 -10.418 1.00 83.38 108 GLU A N 1
ATOM 859 C CA . GLU A 1 108 ? -14.313 9.430 -9.417 1.00 83.38 108 GLU A CA 1
ATOM 860 C C . GLU A 1 108 ? -13.333 10.549 -9.796 1.00 83.38 108 GLU A C 1
ATOM 862 O O . GLU A 1 108 ? -12.949 11.359 -8.950 1.00 83.38 108 GLU A O 1
ATOM 867 N N . ALA A 1 109 ? -12.958 10.637 -11.076 1.00 85.00 109 ALA A N 1
ATOM 868 C CA . ALA A 1 109 ? -12.086 11.697 -11.570 1.00 85.00 109 ALA A CA 1
ATOM 869 C C . ALA A 1 109 ? -12.721 13.089 -11.4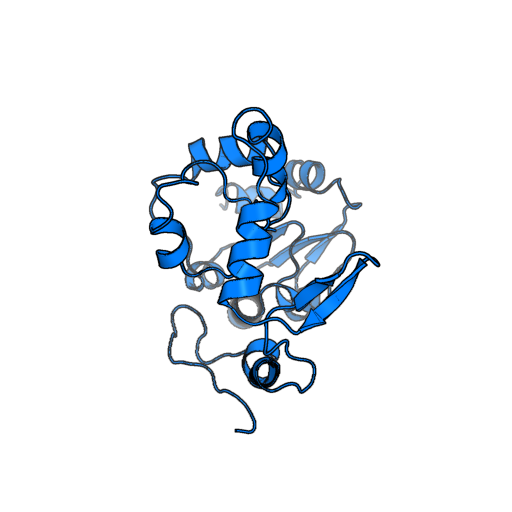06 1.00 85.00 109 ALA A C 1
ATOM 871 O O . ALA A 1 109 ? -12.048 14.015 -10.948 1.00 85.00 109 ALA A O 1
ATOM 872 N N . GLU A 1 110 ? -14.009 13.235 -11.727 1.00 88.81 110 GLU A N 1
ATOM 873 C CA . GLU A 1 110 ? -14.771 14.473 -11.529 1.00 88.81 110 GLU A CA 1
ATOM 874 C C . GLU A 1 110 ? -14.869 14.848 -10.047 1.00 88.81 110 GLU A C 1
ATOM 876 O O . GLU A 1 110 ? -14.626 16.002 -9.682 1.00 88.81 110 GLU A O 1
ATOM 881 N N . PHE A 1 111 ? -15.141 13.879 -9.168 1.00 88.94 111 PHE A N 1
ATOM 882 C CA . PHE A 1 111 ? -15.175 14.101 -7.725 1.00 88.94 111 PHE A CA 1
ATOM 883 C C . PHE A 1 111 ? -13.822 14.581 -7.196 1.00 88.94 111 PHE A C 1
ATOM 885 O O . PHE A 1 111 ? -13.755 15.592 -6.492 1.00 88.94 111 PHE A O 1
ATOM 892 N N . LEU A 1 112 ? -12.731 13.892 -7.544 1.00 88.50 112 LEU A N 1
ATOM 893 C CA . LEU A 1 112 ? -11.385 14.262 -7.105 1.00 88.50 112 LEU A CA 1
ATOM 894 C C . LEU A 1 112 ? -10.987 15.642 -7.642 1.00 88.50 112 LEU A C 1
ATOM 896 O O . LEU A 1 112 ? -10.434 16.445 -6.888 1.00 88.50 112 LEU A O 1
ATOM 900 N N . ALA A 1 113 ? -11.320 15.956 -8.897 1.00 88.75 113 ALA A N 1
ATOM 901 C CA . ALA A 1 113 ? -11.088 17.273 -9.483 1.00 88.75 113 ALA A CA 1
ATOM 902 C C . ALA A 1 113 ? -11.864 18.379 -8.748 1.00 88.75 113 ALA A C 1
ATOM 904 O O . ALA A 1 113 ? -11.298 19.420 -8.425 1.00 88.75 113 ALA A O 1
ATOM 905 N N . ALA A 1 114 ? -13.138 18.147 -8.433 1.00 91.56 114 ALA A N 1
ATOM 906 C CA . ALA A 1 114 ? -13.986 19.141 -7.780 1.00 91.56 114 ALA A CA 1
ATOM 907 C C . ALA A 1 114 ? -13.699 19.297 -6.276 1.00 91.56 114 ALA A C 1
ATOM 909 O O . ALA A 1 114 ? -13.869 20.380 -5.709 1.00 91.56 114 ALA A O 1
ATOM 910 N N . ARG A 1 115 ? -13.316 18.215 -5.587 1.00 88.69 115 ARG A N 1
ATOM 911 C CA . ARG A 1 115 ? -13.246 18.182 -4.117 1.00 88.69 115 ARG A CA 1
ATOM 912 C C . ARG A 1 115 ? -11.838 18.184 -3.552 1.00 88.69 115 ARG A C 1
ATOM 914 O O . ARG A 1 115 ? -11.690 18.692 -2.439 1.00 88.69 115 ARG A O 1
ATOM 921 N N . ILE A 1 116 ? -10.847 17.664 -4.271 1.00 87.31 116 ILE A N 1
ATOM 922 C CA . ILE A 1 116 ? -9.495 17.421 -3.746 1.00 87.31 116 ILE A CA 1
ATOM 923 C C . ILE A 1 116 ? -8.432 18.220 -4.506 1.00 87.31 116 ILE A C 1
ATOM 925 O O . ILE A 1 116 ? -7.535 18.782 -3.878 1.00 87.31 116 ILE A O 1
ATOM 929 N N . ALA A 1 117 ? -8.519 18.301 -5.836 1.00 87.00 117 ALA A N 1
ATOM 930 C CA . ALA A 1 117 ? -7.495 18.945 -6.651 1.00 87.00 117 ALA A CA 1
ATOM 931 C C . ALA A 1 117 ? -7.258 20.409 -6.233 1.00 87.00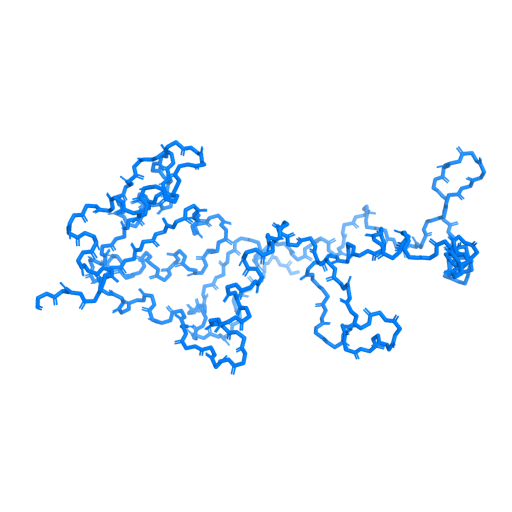 117 ALA A C 1
ATOM 933 O O . ALA A 1 117 ? -8.191 21.176 -6.002 1.00 87.00 117 ALA A O 1
ATOM 934 N N . GLY A 1 118 ? -5.982 20.787 -6.111 1.00 87.12 118 GLY A N 1
ATOM 935 C CA . GLY A 1 118 ? -5.563 22.134 -5.712 1.00 87.12 118 GLY A CA 1
ATOM 936 C C . GLY A 1 118 ? -5.671 22.443 -4.214 1.00 87.12 118 GLY A C 1
ATOM 937 O O . GLY A 1 118 ? -5.283 23.537 -3.809 1.00 87.12 118 GLY A O 1
ATOM 938 N N . LYS A 1 119 ? -6.151 21.511 -3.379 1.00 87.06 119 LYS A N 1
ATOM 939 C CA . LYS A 1 119 ? -6.201 21.689 -1.921 1.00 87.06 119 LYS A CA 1
ATOM 940 C C . LYS A 1 119 ? -4.942 21.139 -1.241 1.00 87.06 119 LYS A C 1
ATOM 942 O O . LYS A 1 119 ? -4.385 20.145 -1.711 1.00 87.06 119 LYS A O 1
ATOM 947 N N . PRO A 1 120 ? -4.486 21.752 -0.134 1.00 86.25 120 PRO A N 1
ATOM 948 C CA . PRO A 1 120 ? -3.403 21.187 0.663 1.00 86.25 120 PRO A CA 1
ATOM 949 C C . PRO A 1 120 ? -3.824 19.843 1.275 1.00 86.25 120 PRO A C 1
ATOM 951 O O . PRO A 1 120 ? -4.996 19.634 1.589 1.00 86.25 120 PRO A O 1
ATOM 954 N N . MET A 1 121 ? -2.859 18.941 1.470 1.00 81.88 121 MET A N 1
ATOM 955 C CA . MET A 1 121 ? -3.083 17.694 2.203 1.00 81.88 121 MET A CA 1
ATOM 956 C C . MET A 1 121 ? -3.292 18.022 3.683 1.00 81.88 121 MET A C 1
ATOM 958 O O . MET A 1 121 ? -2.359 18.447 4.358 1.00 81.88 121 MET A O 1
ATOM 962 N N . THR A 1 122 ? -4.514 17.849 4.181 1.00 83.12 122 THR A N 1
ATOM 963 C CA . THR A 1 122 ? -4.872 18.146 5.579 1.00 83.12 122 THR A CA 1
ATOM 964 C C . THR A 1 122 ? -4.980 16.901 6.454 1.00 83.12 122 THR A C 1
ATOM 966 O O . THR A 1 122 ? -5.047 17.018 7.674 1.00 83.12 122 THR A O 1
ATOM 969 N N . VAL A 1 123 ? -4.999 15.711 5.850 1.00 85.19 123 VAL A N 1
ATOM 970 C CA . VAL A 1 123 ? -5.114 14.434 6.561 1.00 85.19 123 VAL A CA 1
ATOM 971 C C . VAL A 1 123 ? -3.721 13.855 6.783 1.00 85.19 123 VAL A C 1
ATOM 973 O O . VAL A 1 123 ? -2.962 13.668 5.833 1.00 85.19 123 VAL A O 1
ATOM 976 N N . THR A 1 124 ? -3.393 13.561 8.039 1.00 89.56 124 THR A N 1
ATOM 977 C CA . THR A 1 124 ? -2.099 13.010 8.461 1.00 89.56 124 THR A CA 1
ATOM 978 C C . THR A 1 124 ? -2.277 11.654 9.145 1.00 89.56 124 THR A C 1
ATOM 980 O O . THR A 1 124 ? -3.366 11.313 9.607 1.00 89.56 124 THR A O 1
ATOM 983 N N . TYR A 1 125 ? -1.194 10.882 9.273 1.00 89.94 125 TYR A N 1
ATOM 984 C CA . TYR A 1 125 ? -1.207 9.651 10.072 1.00 89.94 125 TYR A CA 1
ATOM 985 C C . TYR A 1 125 ? -1.521 9.918 11.547 1.00 89.94 125 TYR A C 1
ATOM 987 O O . TYR A 1 125 ? -2.230 9.132 12.168 1.00 89.94 125 TYR A O 1
ATOM 995 N N . SER A 1 126 ? -1.040 11.037 12.096 1.00 88.50 126 SER A N 1
ATOM 996 C CA . SER A 1 126 ? -1.344 11.442 13.472 1.00 88.50 126 SER A CA 1
ATOM 997 C C . SER A 1 126 ? -2.836 11.710 13.690 1.00 88.50 126 SER A C 1
ATOM 999 O O . SER A 1 126 ? -3.355 11.380 14.753 1.00 88.50 126 SER A O 1
ATOM 1001 N N . ALA A 1 127 ? -3.553 12.212 12.676 1.00 90.56 127 ALA A N 1
ATOM 1002 C CA . ALA A 1 127 ? -4.992 12.455 12.766 1.00 90.56 127 ALA A CA 1
ATOM 1003 C C . ALA A 1 127 ? -5.810 11.167 12.976 1.00 90.56 127 ALA A C 1
ATOM 1005 O O . ALA A 1 127 ? -6.883 11.220 13.574 1.00 90.56 127 ALA A O 1
ATOM 1006 N N . LEU A 1 128 ? -5.299 10.006 12.539 1.00 90.00 128 LEU A N 1
ATOM 1007 C CA . LEU A 1 128 ? -5.936 8.708 12.791 1.00 90.00 128 LEU A CA 1
ATOM 1008 C C . LEU A 1 128 ? -5.944 8.346 14.279 1.00 90.00 128 LEU A C 1
ATOM 1010 O O . LEU A 1 128 ? -6.857 7.662 1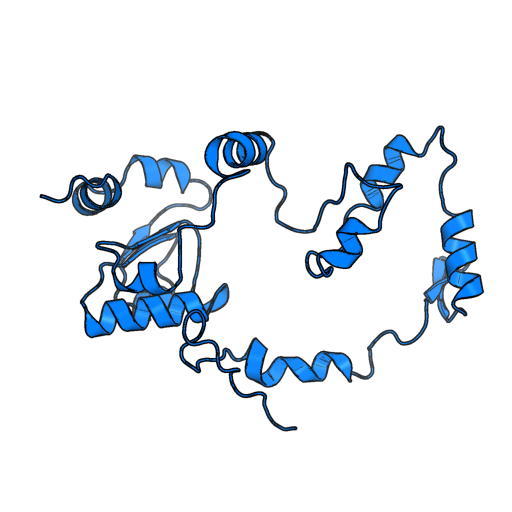4.731 1.00 90.00 128 LEU A O 1
ATOM 1014 N N . GLU A 1 129 ? -4.941 8.791 15.040 1.00 89.31 129 GLU A N 1
ATOM 1015 C CA . GLU A 1 129 ? -4.839 8.477 16.468 1.00 89.31 129 GLU A CA 1
ATOM 1016 C C . GLU A 1 129 ? -5.772 9.327 17.333 1.00 89.31 129 GLU A C 1
ATOM 1018 O O . GLU A 1 129 ? -6.192 8.881 18.398 1.00 89.31 129 GLU A O 1
ATOM 1023 N N . SER A 1 130 ? -6.106 10.533 16.868 1.00 89.56 130 SER A N 1
ATOM 1024 C CA . SER A 1 130 ? -7.000 11.476 17.547 1.00 89.56 130 SER A CA 1
ATOM 1025 C C . SER A 1 130 ? -8.438 11.452 17.022 1.00 89.56 130 SER A C 1
ATOM 1027 O O . SER A 1 130 ? -9.257 12.262 17.454 1.00 89.56 130 SER A O 1
ATOM 1029 N N . ALA A 1 131 ? -8.747 10.592 16.049 1.00 90.69 131 ALA A N 1
ATOM 1030 C CA . ALA A 1 131 ? -10.085 10.510 15.481 1.00 90.69 131 ALA A CA 1
ATOM 1031 C C . ALA A 1 131 ? -11.104 10.067 16.552 1.00 90.69 131 ALA A C 1
ATOM 1033 O O . ALA A 1 131 ? -10.781 9.234 17.392 1.00 90.69 131 ALA A O 1
ATOM 1034 N N . PRO A 1 132 ? -12.348 10.574 16.537 1.00 90.56 132 PRO A N 1
ATOM 1035 C CA . PRO A 1 132 ? -13.387 10.092 17.450 1.00 90.56 132 PRO A CA 1
ATOM 1036 C C . PRO A 1 132 ? -13.913 8.704 17.051 1.00 90.56 132 PRO A C 1
ATOM 1038 O O . PRO A 1 132 ? -14.393 7.946 17.888 1.00 90.56 132 PRO A O 1
ATOM 1041 N N . VAL A 1 133 ? -13.840 8.379 15.760 1.00 93.06 133 VAL A N 1
ATOM 1042 C CA . VAL A 1 133 ? -14.244 7.103 15.167 1.00 93.06 133 VAL A CA 1
ATOM 1043 C C . VAL A 1 133 ? -13.477 6.906 13.863 1.00 93.06 133 VAL A C 1
ATOM 1045 O O . VAL A 1 133 ? -13.179 7.879 13.166 1.00 93.06 133 VAL A O 1
ATOM 1048 N N . VAL A 1 134 ? -13.186 5.656 13.507 1.00 94.50 134 VAL A N 1
ATOM 1049 C CA . VAL A 1 134 ? -12.628 5.299 12.197 1.00 94.50 134 VAL A CA 1
ATOM 1050 C C . VAL A 1 134 ? -13.536 4.292 11.508 1.00 94.50 134 VAL A C 1
ATOM 1052 O O . VAL A 1 134 ? -13.926 3.289 12.099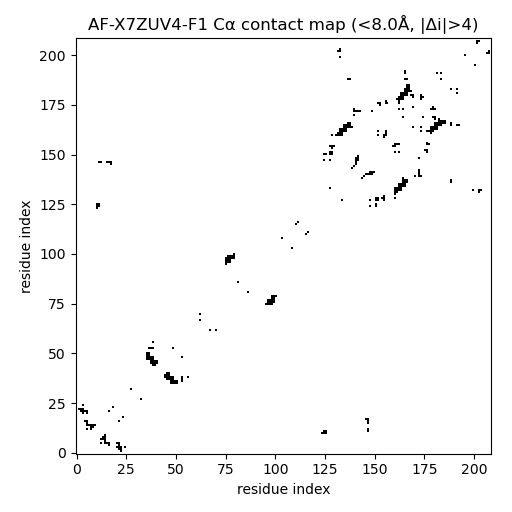 1.00 94.50 134 VAL A O 1
ATOM 1055 N N . LEU A 1 135 ? -13.846 4.559 10.241 1.00 95.00 135 LEU A N 1
ATOM 1056 C CA . LEU A 1 135 ? -14.589 3.664 9.362 1.00 95.00 135 LEU A CA 1
ATOM 1057 C C . LEU A 1 135 ? -13.698 3.264 8.181 1.00 95.00 135 LEU A C 1
ATOM 1059 O O . LEU A 1 135 ? -13.313 4.106 7.373 1.00 95.00 135 LEU A O 1
ATOM 1063 N N . LEU A 1 136 ? -13.378 1.979 8.085 1.00 94.00 136 LEU A N 1
ATOM 1064 C CA . LEU A 1 136 ? -12.633 1.372 6.988 1.00 94.00 136 LEU A CA 1
ATOM 1065 C C . LEU A 1 136 ? -13.635 0.900 5.928 1.00 94.00 136 LEU A C 1
ATOM 1067 O O . LEU A 1 136 ? -14.479 0.053 6.211 1.00 94.00 136 LEU A O 1
ATOM 1071 N N . ALA A 1 137 ? -13.577 1.446 4.716 1.00 91.69 137 ALA A N 1
ATOM 1072 C CA . ALA A 1 137 ? -14.499 1.091 3.637 1.00 91.69 137 ALA A CA 1
ATOM 1073 C C . ALA A 1 137 ? -13.767 0.278 2.564 1.00 91.69 137 ALA A C 1
ATOM 1075 O O . ALA A 1 137 ? -13.013 0.848 1.779 1.00 91.69 137 ALA A O 1
ATOM 1076 N N . GLY A 1 138 ? -13.961 -1.047 2.556 1.00 84.19 138 GLY A N 1
ATOM 1077 C CA . GLY A 1 138 ? -13.299 -1.941 1.597 1.00 84.19 138 GLY A CA 1
ATOM 1078 C C . GLY A 1 138 ? -11.767 -1.896 1.654 1.00 84.19 138 GLY A C 1
ATOM 1079 O O . GLY A 1 138 ? -11.120 -2.061 0.626 1.00 84.19 138 GLY A O 1
ATOM 1080 N N . PHE A 1 139 ? -11.205 -1.617 2.831 1.00 91.12 139 PHE A N 1
ATOM 1081 C CA . PHE A 1 139 ? -9.775 -1.405 3.044 1.00 91.12 139 PHE A CA 1
ATOM 1082 C C . PHE A 1 139 ? -9.302 -2.243 4.228 1.00 91.12 139 PHE A C 1
ATOM 1084 O O . PHE A 1 139 ? -9.807 -2.058 5.339 1.00 91.12 139 PHE A O 1
ATOM 1091 N N . GLU A 1 140 ? -8.330 -3.129 3.992 1.00 92.19 140 GLU A N 1
ATOM 1092 C CA . GLU A 1 140 ? -7.706 -3.932 5.040 1.00 92.19 140 GLU A CA 1
ATOM 1093 C C . GLU A 1 140 ? -6.311 -3.398 5.399 1.00 92.19 140 GLU A C 1
ATOM 1095 O O . GLU A 1 140 ? -5.326 -3.676 4.704 1.00 92.19 140 GLU A O 1
ATOM 1100 N N . PRO A 1 141 ? -6.184 -2.616 6.488 1.00 93.12 141 PRO A N 1
ATOM 1101 C CA . PRO A 1 141 ? -4.962 -1.877 6.753 1.00 93.12 141 PRO A CA 1
ATOM 1102 C C . PRO A 1 141 ? -3.779 -2.779 7.108 1.00 93.12 141 PRO A C 1
ATOM 1104 O O . PRO A 1 141 ? -2.649 -2.369 6.853 1.00 93.12 141 PRO A O 1
ATOM 1107 N N . GLU A 1 142 ? -3.978 -3.971 7.687 1.00 93.69 142 GLU A N 1
ATOM 1108 C CA . GLU A 1 142 ? -2.842 -4.841 8.030 1.00 93.69 142 GLU A CA 1
ATOM 1109 C C . GLU A 1 142 ? -2.079 -5.298 6.775 1.00 93.69 142 GLU A C 1
ATOM 1111 O O . GLU A 1 142 ? -0.846 -5.260 6.757 1.00 93.69 142 GLU A O 1
ATOM 1116 N N . ASP A 1 143 ? -2.803 -5.633 5.707 1.00 89.19 143 ASP A N 1
ATOM 1117 C CA . ASP A 1 143 ? -2.227 -6.159 4.468 1.00 89.19 143 ASP A CA 1
ATOM 1118 C C . ASP A 1 143 ? -1.848 -5.048 3.477 1.00 89.19 143 ASP A C 1
ATOM 1120 O O . ASP A 1 143 ? -0.796 -5.096 2.825 1.00 89.19 143 ASP A O 1
ATOM 1124 N N . GLU A 1 144 ? -2.696 -4.023 3.361 1.00 88.12 144 GLU A N 1
ATOM 1125 C CA . GLU A 1 144 ? -2.563 -2.986 2.337 1.00 88.12 144 GLU A CA 1
ATOM 1126 C C . GLU A 1 144 ? -1.694 -1.806 2.792 1.00 88.12 144 GLU A C 1
ATOM 1128 O O . GLU A 1 144 ? -0.921 -1.262 1.996 1.00 88.12 144 GLU A O 1
ATOM 1133 N N . SER A 1 145 ? -1.776 -1.413 4.070 1.00 92.06 145 SER A N 1
ATOM 1134 C CA . SER A 1 145 ? -1.026 -0.272 4.612 1.00 92.06 145 SER A CA 1
ATOM 1135 C C . SER A 1 145 ? -0.625 -0.475 6.081 1.00 92.06 145 SER A C 1
ATOM 1137 O O . SER A 1 145 ? -1.201 0.135 6.9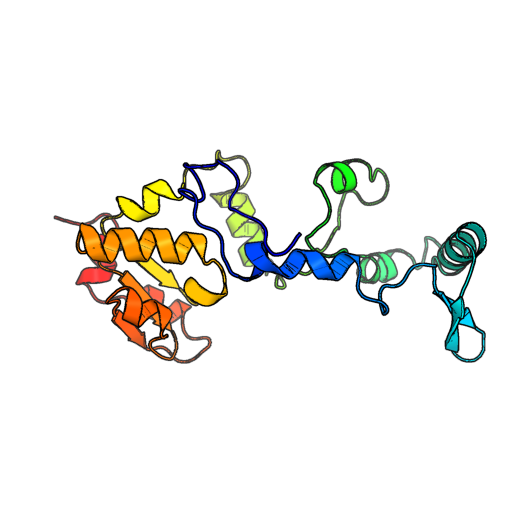89 1.00 92.06 145 SER A O 1
ATOM 1139 N N . PRO A 1 146 ? 0.420 -1.285 6.346 1.00 91.62 146 PRO A N 1
ATOM 1140 C CA . PRO A 1 146 ? 0.777 -1.706 7.702 1.00 91.62 146 PRO A CA 1
ATOM 1141 C C . PRO A 1 146 ? 1.040 -0.558 8.686 1.00 91.62 146 PRO A C 1
ATOM 1143 O O . PRO A 1 146 ? 0.844 -0.709 9.887 1.00 91.62 146 PRO A O 1
ATOM 1146 N N . ILE A 1 147 ? 1.483 0.606 8.200 1.00 92.69 147 ILE A N 1
ATOM 1147 C CA . ILE A 1 147 ? 1.692 1.785 9.049 1.00 92.69 147 ILE A CA 1
ATOM 1148 C C . ILE A 1 147 ? 0.353 2.370 9.514 1.00 92.69 147 ILE A C 1
ATOM 1150 O O . ILE A 1 147 ? 0.217 2.673 10.697 1.00 92.69 147 ILE A O 1
ATOM 1154 N N . VAL A 1 148 ? -0.662 2.447 8.640 1.00 94.31 148 VAL A N 1
ATOM 1155 C CA . VAL A 1 148 ? -2.033 2.818 9.041 1.00 94.31 148 VAL A CA 1
ATOM 1156 C C . VAL A 1 148 ? -2.547 1.846 10.099 1.00 94.31 148 VAL A C 1
ATOM 1158 O O . VAL A 1 148 ? -3.042 2.280 11.137 1.00 94.31 148 VAL A O 1
ATOM 1161 N N . PHE A 1 149 ? -2.365 0.541 9.884 1.00 95.44 149 PHE A N 1
ATOM 1162 C CA . PHE A 1 149 ? -2.757 -0.477 10.859 1.00 95.44 149 PHE A CA 1
ATOM 1163 C C . PHE A 1 149 ? -2.103 -0.259 12.226 1.00 95.44 149 PHE A C 1
ATOM 1165 O O . PHE A 1 149 ? -2.787 -0.281 13.245 1.00 95.44 149 PHE A O 1
ATOM 1172 N N . LEU A 1 150 ? -0.792 -0.007 12.273 1.00 94.44 150 LEU A N 1
ATOM 1173 C CA . LEU A 1 150 ? -0.089 0.203 13.540 1.00 94.44 150 LEU A CA 1
ATOM 1174 C C . LEU A 1 150 ? -0.568 1.462 14.275 1.00 94.44 150 LEU A C 1
ATOM 1176 O O . LEU A 1 150 ? -0.731 1.411 15.497 1.00 94.44 150 LEU A O 1
ATOM 1180 N N . ARG A 1 151 ? -0.864 2.549 13.549 1.00 94.50 151 ARG A N 1
ATOM 1181 C CA . ARG A 1 151 ? -1.460 3.779 14.104 1.00 94.50 151 ARG A CA 1
ATOM 1182 C C . ARG A 1 151 ? -2.836 3.503 14.709 1.00 94.50 151 ARG A C 1
ATOM 1184 O O . ARG A 1 151 ? -3.069 3.803 15.879 1.00 94.50 151 ARG A O 1
ATOM 1191 N N . LEU A 1 152 ? -3.714 2.847 13.951 1.00 95.94 152 LEU A N 1
ATOM 1192 C CA . LEU A 1 152 ? -5.060 2.494 14.405 1.00 95.94 152 LEU A CA 1
ATOM 1193 C C . LEU A 1 152 ? -5.030 1.524 15.585 1.00 95.94 152 LEU A C 1
ATOM 1195 O O . LEU A 1 152 ? -5.724 1.734 16.574 1.00 95.94 152 LEU A O 1
ATOM 1199 N N . ARG A 1 153 ? -4.171 0.502 15.546 1.00 95.69 153 ARG A N 1
ATOM 1200 C CA . ARG A 1 153 ? -4.017 -0.455 16.645 1.00 95.69 153 ARG A CA 1
ATOM 1201 C C . ARG A 1 153 ? -3.476 0.203 17.910 1.00 95.69 153 ARG A C 1
ATOM 1203 O O . ARG A 1 153 ? -3.909 -0.139 19.011 1.00 95.69 153 ARG A O 1
ATOM 1210 N N . LYS A 1 154 ? -2.530 1.139 17.781 1.00 95.19 154 LYS A N 1
ATOM 1211 C CA . LYS A 1 154 ? -2.041 1.950 18.905 1.00 95.19 154 LYS A CA 1
ATOM 1212 C C . LYS A 1 154 ? -3.187 2.758 19.512 1.00 95.19 154 LYS A C 1
ATOM 1214 O O . LYS A 1 154 ? -3.352 2.700 20.730 1.00 95.19 154 LYS A O 1
ATOM 1219 N N . ALA A 1 155 ? -3.979 3.437 18.686 1.00 95.50 155 ALA A N 1
ATOM 1220 C CA . ALA A 1 155 ? -5.103 4.255 19.129 1.00 95.50 155 ALA A CA 1
ATOM 1221 C C . ALA A 1 155 ? -6.229 3.423 19.763 1.00 95.50 155 ALA A C 1
ATOM 1223 O O . ALA A 1 155 ? -6.674 3.738 20.863 1.00 95.50 155 ALA A O 1
ATOM 1224 N N . ALA A 1 156 ? -6.615 2.302 19.152 1.00 96.38 156 ALA A N 1
ATOM 1225 C CA . ALA A 1 156 ? -7.589 1.365 19.711 1.00 96.38 156 ALA A CA 1
ATOM 1226 C C . ALA A 1 156 ? -7.133 0.834 21.078 1.00 96.38 156 ALA A C 1
ATOM 1228 O O . ALA A 1 156 ? -7.884 0.870 22.048 1.00 96.38 156 ALA A O 1
ATOM 1229 N N . ARG A 1 157 ? -5.861 0.428 21.194 1.00 96.12 157 ARG A N 1
ATOM 1230 C CA . ARG A 1 157 ? -5.302 -0.096 22.448 1.00 96.12 157 ARG A CA 1
ATOM 1231 C C . ARG A 1 157 ? -5.175 0.958 23.550 1.00 96.12 157 ARG A C 1
ATOM 1233 O O . ARG A 1 157 ? -5.385 0.632 24.712 1.00 96.12 157 ARG A O 1
ATOM 1240 N N . LYS A 1 158 ? -4.726 2.174 23.220 1.00 95.25 158 LYS A N 1
ATOM 1241 C CA . LYS A 1 158 ? -4.411 3.217 24.215 1.00 95.25 158 LYS A CA 1
ATOM 1242 C C . LYS A 1 158 ? -5.602 4.102 24.565 1.00 95.25 158 LYS A C 1
ATOM 1244 O O . LYS A 1 158 ? -5.697 4.550 25.701 1.00 95.25 158 LYS A O 1
ATOM 1249 N N . HIS A 1 159 ? -6.459 4.382 23.591 1.00 94.00 159 HIS A N 1
ATOM 1250 C CA . HIS A 1 159 ? -7.525 5.378 23.692 1.00 94.00 159 HIS A CA 1
ATOM 1251 C C . HIS A 1 159 ? -8.919 4.772 23.517 1.00 94.00 159 HIS A C 1
ATOM 1253 O O . HIS A 1 159 ? -9.903 5.494 23.629 1.00 94.00 159 HIS A O 1
ATOM 1259 N N . GLY A 1 160 ? -9.025 3.466 23.247 1.00 94.06 160 GLY A N 1
ATOM 1260 C CA . GLY A 1 160 ? -10.314 2.825 22.998 1.00 94.06 160 GLY A CA 1
ATOM 1261 C C . GLY A 1 160 ? -10.984 3.315 21.714 1.00 94.06 160 GLY A C 1
ATOM 1262 O O . GLY A 1 160 ? -12.210 3.307 21.648 1.00 94.06 160 GLY A O 1
ATOM 1263 N N . LEU A 1 161 ? -10.199 3.766 20.722 1.00 94.81 161 LEU A N 1
ATOM 1264 C CA . LEU A 1 161 ? -10.705 4.258 19.437 1.00 94.81 161 LEU A CA 1
ATOM 1265 C C . LEU A 1 161 ? -11.692 3.250 18.818 1.00 94.81 161 LEU A C 1
ATOM 1267 O O . LEU A 1 161 ? -11.278 2.130 18.503 1.00 94.81 161 LEU A O 1
ATOM 1271 N N . PRO A 1 162 ? -12.959 3.634 18.581 1.00 94.44 162 PRO A N 1
ATOM 1272 C CA . PRO A 1 162 ? -13.906 2.784 17.877 1.00 94.44 162 PRO A CA 1
ATOM 1273 C C . PRO A 1 162 ? -13.517 2.651 16.401 1.00 94.44 162 PRO A C 1
ATOM 1275 O O . PRO A 1 162 ? -13.538 3.630 15.649 1.00 94.44 162 PRO A O 1
ATOM 1278 N N . VAL A 1 163 ? -13.182 1.429 15.982 1.00 95.94 163 VAL A N 1
ATOM 1279 C CA . VAL A 1 163 ? -12.857 1.098 14.588 1.00 95.94 163 VAL A CA 1
ATOM 1280 C C . VAL A 1 163 ? -13.956 0.217 14.006 1.00 95.94 163 VAL A C 1
ATOM 1282 O O . VAL A 1 163 ? -14.276 -0.845 14.540 1.00 95.94 163 VAL A O 1
ATOM 1285 N N . TYR A 1 164 ? -14.521 0.647 12.885 1.00 95.81 164 TYR A N 1
ATOM 1286 C CA . TYR A 1 164 ? -15.527 -0.082 12.126 1.00 95.81 164 TYR A CA 1
ATOM 1287 C C . TYR A 1 164 ? -14.988 -0.418 10.741 1.00 95.81 164 TYR A C 1
ATOM 1289 O O . TYR A 1 164 ? -14.222 0.359 10.179 1.00 95.81 164 TYR A O 1
ATOM 1297 N N . ALA A 1 165 ? -15.410 -1.542 10.167 1.00 95.50 165 ALA A N 1
ATOM 1298 C CA . ALA A 1 165 ? -15.090 -1.884 8.783 1.00 95.50 165 ALA A CA 1
ATOM 1299 C C . ALA A 1 165 ? -16.335 -2.309 8.011 1.00 95.50 165 ALA A C 1
ATOM 1301 O O . ALA A 1 165 ? -17.088 -3.155 8.484 1.00 95.50 165 ALA A O 1
ATOM 1302 N N . ILE A 1 166 ? -16.529 -1.761 6.816 1.00 95.31 166 ILE A N 1
ATOM 1303 C CA . ILE A 1 166 ? -17.506 -2.245 5.841 1.00 95.31 166 ILE A CA 1
ATOM 1304 C C . ILE A 1 166 ? -16.796 -3.277 4.974 1.00 95.31 166 ILE A C 1
ATOM 1306 O O . ILE A 1 166 ? -15.933 -2.928 4.165 1.00 95.31 166 ILE A O 1
ATOM 1310 N N . ALA A 1 167 ? -17.127 -4.546 5.197 1.00 93.56 167 ALA A N 1
ATOM 1311 C CA . ALA A 1 167 ? -16.462 -5.684 4.571 1.00 93.56 167 ALA A CA 1
ATOM 1312 C C . ALA A 1 167 ? -17.355 -6.939 4.621 1.00 93.56 167 ALA A C 1
ATOM 1314 O O . ALA A 1 167 ? -18.256 -7.016 5.460 1.00 93.56 167 ALA A O 1
ATOM 1315 N N . PRO A 1 168 ? -17.107 -7.962 3.783 1.00 93.12 168 PRO A N 1
ATOM 1316 C CA . PRO A 1 168 ? -17.850 -9.225 3.840 1.00 93.12 168 PRO A CA 1
ATOM 1317 C C . PRO A 1 168 ? -17.610 -10.039 5.121 1.00 93.12 168 PRO A C 1
ATOM 1319 O O . PRO A 1 168 ? -18.471 -10.820 5.533 1.00 93.12 168 PRO A O 1
ATOM 1322 N N . PHE A 1 169 ? -16.470 -9.852 5.785 1.00 93.62 169 PHE A N 1
ATOM 1323 C CA . PHE A 1 169 ? -16.116 -10.535 7.028 1.00 93.62 169 PHE A CA 1
ATOM 1324 C C . PHE A 1 169 ? -15.179 -9.672 7.881 1.00 93.62 169 PHE A C 1
ATOM 1326 O O . PHE A 1 169 ? -14.611 -8.695 7.397 1.00 93.62 169 PHE A O 1
ATOM 1333 N N . ALA A 1 170 ? -15.037 -10.023 9.162 1.00 95.31 170 ALA A N 1
ATOM 1334 C CA . ALA A 1 170 ? -14.030 -9.418 10.026 1.00 95.31 170 ALA A CA 1
ATOM 1335 C C . ALA A 1 170 ? -12.662 -10.013 9.682 1.00 95.31 170 ALA A C 1
ATOM 1337 O O . ALA A 1 170 ? -12.471 -11.224 9.780 1.00 95.31 170 ALA A O 1
ATOM 1338 N N . SER A 1 171 ? -11.737 -9.172 9.240 1.00 95.44 171 SER A N 1
ATOM 1339 C CA . SER A 1 171 ? -10.354 -9.569 9.005 1.00 95.44 171 SER A CA 1
ATOM 1340 C C . SER A 1 171 ? -9.605 -9.750 10.326 1.00 95.44 171 SER A C 1
ATOM 1342 O O . SER A 1 171 ? -9.986 -9.217 11.372 1.00 95.44 171 SER A O 1
ATOM 1344 N N . HIS A 1 172 ? -8.471 -10.441 10.262 1.00 95.94 172 HIS A N 1
ATOM 1345 C CA . HIS A 1 172 ? -7.606 -10.595 11.424 1.00 95.94 172 HIS A CA 1
ATOM 1346 C C . HIS A 1 172 ? -7.004 -9.254 11.890 1.00 95.94 172 HIS A C 1
ATOM 1348 O O . HIS A 1 172 ? -6.861 -9.016 13.092 1.00 95.94 172 HIS A O 1
ATOM 1354 N N . GLY A 1 173 ? -6.708 -8.344 10.955 1.00 95.56 173 GLY A N 1
ATOM 1355 C CA . GLY A 1 173 ? -6.272 -6.985 11.269 1.00 95.56 173 GLY A CA 1
ATOM 1356 C C . GLY A 1 173 ? -7.337 -6.213 12.046 1.00 95.56 173 GLY A C 1
ATOM 1357 O O . GLY A 1 173 ? -7.036 -5.601 13.074 1.00 95.56 173 GLY A O 1
ATOM 1358 N N . LEU A 1 174 ? -8.604 -6.311 11.637 1.00 97.00 174 LEU A N 1
ATOM 1359 C CA . LEU A 1 174 ? -9.718 -5.688 12.352 1.00 97.00 174 LEU A CA 1
ATOM 1360 C C . LEU A 1 174 ? -9.874 -6.239 13.775 1.00 97.00 174 LEU A C 1
ATOM 1362 O O . LEU A 1 174 ? -10.016 -5.464 14.722 1.00 97.00 174 LEU A O 1
ATOM 1366 N N . GLU A 1 175 ? -9.787 -7.559 13.945 1.00 97.19 175 GLU A N 1
ATOM 1367 C CA . GLU A 1 175 ? -9.840 -8.211 15.260 1.00 97.19 175 GLU A CA 1
ATOM 1368 C C . GLU A 1 175 ? -8.718 -7.723 16.189 1.00 97.19 175 GLU A C 1
ATOM 1370 O O . GLU A 1 175 ? -8.963 -7.412 17.356 1.00 97.19 175 GLU A O 1
ATOM 1375 N N . LYS A 1 176 ? -7.489 -7.566 15.673 1.00 97.12 176 LYS A N 1
ATOM 1376 C CA . LYS A 1 176 ? -6.337 -7.031 16.429 1.00 97.12 176 LYS A CA 1
ATOM 1377 C C . LYS A 1 176 ? -6.505 -5.579 16.880 1.00 97.12 176 LYS A C 1
ATOM 1379 O O . LYS A 1 176 ? -5.735 -5.134 17.738 1.00 97.12 176 LYS A O 1
ATOM 1384 N N . MET A 1 177 ? -7.443 -4.849 16.280 1.00 97.06 177 MET A N 1
ATOM 1385 C CA . MET A 1 177 ? -7.828 -3.486 16.649 1.00 97.06 177 MET A CA 1
ATOM 1386 C C . MET A 1 177 ? -9.111 -3.449 17.491 1.00 97.06 177 MET A C 1
ATOM 1388 O O . MET A 1 177 ? -9.618 -2.363 17.745 1.00 97.06 177 MET A O 1
ATOM 1392 N N . TRP A 1 178 ? -9.642 -4.603 17.919 1.00 96.94 178 TRP A N 1
ATOM 1393 C CA . TRP A 1 178 ? -10.955 -4.720 18.573 1.00 96.94 178 TRP A CA 1
ATOM 1394 C C . TRP A 1 178 ? -12.081 -4.051 17.769 1.00 96.94 178 TRP A C 1
ATOM 1396 O O . TRP A 1 178 ? -13.040 -3.518 18.329 1.00 96.94 178 TRP A O 1
ATOM 1406 N N . GLY A 1 179 ? -11.946 -4.053 16.442 1.00 95.44 179 GLY A N 1
ATOM 1407 C CA . GLY A 1 179 ? -12.890 -3.407 15.550 1.00 95.44 179 GLY A CA 1
ATOM 1408 C C . GLY A 1 179 ? -14.155 -4.229 15.320 1.00 95.44 179 GLY A C 1
ATOM 1409 O O . GLY A 1 179 ? -14.217 -5.429 15.593 1.00 95.44 179 GLY A O 1
ATOM 1410 N N . ARG A 1 180 ? -15.186 -3.571 14.788 1.00 95.69 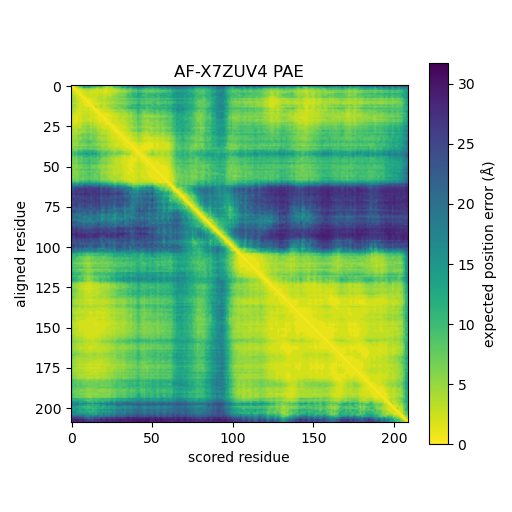180 ARG A N 1
ATOM 1411 C CA . ARG A 1 180 ? -16.492 -4.176 14.496 1.00 95.69 180 ARG A CA 1
ATOM 1412 C C . ARG A 1 180 ? -16.759 -4.162 12.998 1.00 95.69 180 ARG A C 1
ATOM 1414 O O . ARG A 1 180 ? -16.682 -3.119 12.353 1.00 95.69 180 ARG A O 1
ATOM 1421 N N . VAL A 1 181 ? -17.115 -5.316 12.443 1.00 94.88 181 VAL A N 1
ATOM 1422 C CA . VAL A 1 181 ? -17.498 -5.410 11.031 1.00 94.88 181 VAL A CA 1
ATOM 1423 C C . VAL A 1 181 ? -18.970 -5.040 10.843 1.00 94.88 181 VAL A C 1
ATOM 1425 O O . VAL A 1 181 ? -19.856 -5.568 11.517 1.00 94.88 181 VAL A O 1
ATOM 1428 N N . ILE A 1 182 ? -19.226 -4.153 9.890 1.00 94.38 182 ILE A N 1
ATOM 1429 C CA . ILE A 1 182 ? -20.524 -3.913 9.272 1.00 94.38 182 ILE A CA 1
ATOM 1430 C C . ILE A 1 182 ? -20.546 -4.791 8.021 1.00 94.38 182 ILE A C 1
ATOM 1432 O O . ILE A 1 182 ? -19.948 -4.459 6.997 1.00 94.38 182 ILE A O 1
ATOM 1436 N N . LYS A 1 183 ? -21.165 -5.970 8.143 1.00 93.56 183 LYS A N 1
ATOM 1437 C CA . LYS A 1 183 ? -21.149 -6.968 7.072 1.00 93.56 183 LYS A CA 1
ATOM 1438 C C . LYS A 1 183 ? -21.896 -6.455 5.849 1.00 93.56 183 LYS A C 1
ATOM 1440 O O . LYS A 1 183 ? -23.047 -6.043 5.961 1.00 93.56 183 LYS A O 1
ATOM 1445 N N . THR A 1 184 ? -21.263 -6.552 4.689 1.00 93.94 184 THR A N 1
ATOM 1446 C CA . THR A 1 184 ? -21.895 -6.269 3.399 1.00 93.94 184 THR A CA 1
ATOM 1447 C C . THR A 1 184 ? -21.484 -7.305 2.362 1.00 93.94 184 THR A C 1
ATOM 1449 O O . THR A 1 184 ? -20.412 -7.901 2.464 1.00 93.94 184 THR A O 1
ATOM 1452 N N . VAL A 1 185 ? -22.333 -7.545 1.367 1.00 93.19 185 VAL A N 1
ATOM 1453 C CA . VAL A 1 185 ? -21.930 -8.351 0.211 1.00 93.19 185 VAL A CA 1
ATOM 1454 C C . VAL A 1 185 ? -20.993 -7.522 -0.678 1.00 93.19 185 VAL A C 1
ATOM 1456 O O . VAL A 1 185 ? -21.198 -6.311 -0.788 1.00 93.19 185 VAL A O 1
ATOM 1459 N N . PRO A 1 186 ? -19.978 -8.132 -1.315 1.00 89.44 186 PRO A N 1
ATOM 1460 C CA . PRO A 1 186 ? -19.088 -7.404 -2.215 1.00 89.44 186 PRO A CA 1
ATOM 1461 C C . PRO A 1 186 ? -19.868 -6.633 -3.287 1.00 89.44 186 PRO A C 1
ATOM 1463 O O . PRO A 1 186 ? -20.735 -7.203 -3.952 1.00 89.44 186 PRO A O 1
ATOM 1466 N N . GLY A 1 187 ? -19.565 -5.346 -3.450 1.00 87.06 187 GLY A N 1
ATOM 1467 C CA . GLY A 1 187 ? -20.255 -4.444 -4.379 1.00 87.06 187 GLY A CA 1
ATOM 1468 C C . GLY A 1 187 ? -21.435 -3.671 -3.777 1.00 87.06 187 GLY A C 1
ATOM 1469 O O . GLY A 1 187 ? -21.963 -2.775 -4.435 1.00 87.06 187 GLY A O 1
ATOM 1470 N N . ALA A 1 188 ? -21.850 -3.971 -2.542 1.00 90.69 188 ALA A N 1
ATOM 1471 C CA . ALA A 1 188 ? -22.904 -3.245 -1.829 1.00 90.69 188 ALA A CA 1
ATOM 1472 C C . ALA A 1 188 ? -22.358 -2.271 -0.764 1.00 90.69 188 ALA A C 1
ATOM 1474 O O . ALA A 1 188 ? -23.102 -1.801 0.099 1.00 90.69 188 ALA A O 1
ATOM 1475 N N . GLU A 1 189 ? -21.063 -1.946 -0.794 1.00 90.31 189 GLU A N 1
ATOM 1476 C CA . GLU A 1 189 ? -20.409 -1.062 0.177 1.00 90.31 189 GLU A CA 1
ATOM 1477 C C . GLU A 1 189 ? -21.011 0.350 0.161 1.00 90.31 189 GLU A C 1
ATOM 1479 O O . GLU A 1 189 ? -21.201 0.941 1.221 1.00 90.31 189 GLU A O 1
ATOM 1484 N N . ALA A 1 190 ? -21.368 0.870 -1.019 1.00 88.56 190 ALA A N 1
ATOM 1485 C CA . ALA A 1 190 ? -21.996 2.186 -1.158 1.00 88.56 190 ALA A CA 1
ATOM 1486 C C . ALA A 1 190 ? -23.352 2.253 -0.434 1.00 88.56 190 ALA A C 1
ATOM 1488 O O . ALA A 1 190 ? -23.584 3.148 0.374 1.00 88.56 190 ALA A O 1
ATOM 1489 N N . SER A 1 191 ? -24.209 1.246 -0.631 1.00 90.62 191 SER A N 1
ATOM 1490 C CA . SER A 1 191 ? -25.488 1.156 0.084 1.00 90.62 191 SER A CA 1
ATOM 1491 C C . SER A 1 191 ? -25.291 0.983 1.593 1.00 90.62 191 SER A C 1
ATOM 1493 O O . SER A 1 191 ? -26.083 1.503 2.376 1.00 90.62 191 SER A O 1
ATOM 1495 N N . ALA A 1 192 ? -24.251 0.260 2.021 1.00 91.00 192 ALA A N 1
ATOM 1496 C CA . ALA A 1 192 ? -23.930 0.103 3.439 1.00 91.00 192 ALA A CA 1
ATOM 1497 C C . ALA A 1 192 ? -23.434 1.416 4.076 1.00 91.00 192 ALA A C 1
ATOM 1499 O O . ALA A 1 192 ? -23.738 1.682 5.238 1.00 91.00 192 ALA A O 1
ATOM 1500 N N . LEU A 1 193 ? -22.715 2.255 3.319 1.00 89.44 193 LEU A N 1
ATOM 1501 C CA . LEU A 1 193 ? -22.312 3.601 3.746 1.00 89.44 193 LEU A CA 1
ATOM 1502 C C . LEU A 1 193 ? -23.515 4.533 3.939 1.00 89.44 193 LEU A C 1
ATOM 1504 O O . LEU A 1 193 ? -23.528 5.333 4.872 1.00 89.44 193 LEU A O 1
ATOM 1508 N N . GLU A 1 194 ? -24.539 4.422 3.094 1.00 89.56 194 GLU A N 1
ATOM 1509 C CA . GLU A 1 194 ? -25.775 5.205 3.232 1.00 89.56 194 GLU A CA 1
ATOM 1510 C C . GLU A 1 194 ? -26.621 4.771 4.439 1.00 89.56 194 GLU A C 1
ATOM 1512 O O . GLU A 1 194 ? -27.355 5.577 5.010 1.00 89.56 194 GLU A O 1
ATOM 1517 N N . GLN A 1 195 ? -26.496 3.509 4.856 1.00 88.50 195 GLN A N 1
ATOM 1518 C CA . GLN A 1 195 ? -27.297 2.888 5.917 1.00 88.50 195 GLN A CA 1
ATOM 1519 C C . GLN A 1 195 ? -26.485 2.621 7.192 1.00 88.50 195 GLN A C 1
ATOM 1521 O O . GLN A 1 195 ? -26.744 1.659 7.921 1.00 88.50 195 GLN A O 1
ATOM 1526 N N . LEU A 1 196 ? -25.486 3.464 7.476 1.00 87.94 196 LEU A N 1
ATOM 1527 C CA . LEU A 1 196 ? -24.664 3.316 8.674 1.00 87.94 196 LEU A CA 1
ATOM 1528 C C . LEU A 1 196 ? -25.529 3.329 9.948 1.00 87.94 196 LEU A C 1
ATOM 1530 O O . LEU A 1 196 ? -26.407 4.186 10.089 1.00 87.94 196 LEU A O 1
ATOM 1534 N N . PRO A 1 197 ? -25.260 2.437 10.923 1.00 82.06 197 PRO A N 1
ATOM 1535 C CA . PRO A 1 197 ? -25.937 2.466 12.214 1.00 82.06 197 PRO A CA 1
ATOM 1536 C C . PRO A 1 197 ? -25.824 3.849 12.860 1.00 82.06 197 PRO A C 1
ATOM 1538 O O . PRO A 1 197 ? -24.763 4.468 12.791 1.00 82.06 197 PRO A O 1
ATOM 1541 N N . GLY A 1 198 ? -26.883 4.317 13.529 1.00 77.94 198 GLY A N 1
ATOM 1542 C CA . GLY A 1 198 ? -26.958 5.693 14.043 1.00 77.94 198 GLY A CA 1
ATOM 1543 C C . GLY A 1 198 ? -25.777 6.111 14.929 1.00 77.94 198 GLY A C 1
ATOM 1544 O O . GLY A 1 198 ? -25.345 7.254 14.863 1.00 77.94 198 GLY A O 1
ATOM 1545 N N . GLU A 1 199 ? -25.197 5.189 15.700 1.00 76.19 199 GLU A N 1
ATOM 1546 C CA . GLU A 1 199 ? -23.996 5.447 16.508 1.00 76.19 199 GLU A CA 1
ATOM 1547 C C . GLU A 1 199 ? -22.768 5.795 15.644 1.00 76.19 199 GLU A C 1
ATOM 1549 O O . GLU A 1 199 ? -22.055 6.752 15.932 1.00 76.19 199 GLU A O 1
ATOM 1554 N N . VAL A 1 200 ? -22.562 5.075 14.537 1.00 81.56 200 VAL A N 1
ATOM 1555 C CA . VAL A 1 200 ? -21.462 5.318 13.589 1.00 81.56 200 VAL A CA 1
ATOM 1556 C C . VAL A 1 200 ? -21.774 6.531 12.714 1.00 81.56 200 VAL A C 1
ATOM 1558 O O . VAL A 1 200 ? -20.951 7.434 12.589 1.00 81.56 200 VAL A O 1
ATOM 1561 N N . GLY A 1 201 ? -22.987 6.593 12.158 1.00 79.00 201 GLY A N 1
ATOM 1562 C CA . GLY A 1 201 ? -23.426 7.668 11.271 1.00 79.00 201 GLY A CA 1
ATOM 1563 C C . GLY A 1 201 ? -23.400 9.047 11.938 1.00 79.00 201 GLY A C 1
ATOM 1564 O O . GLY A 1 201 ? -22.956 10.015 11.321 1.00 79.00 201 GLY A O 1
ATOM 1565 N N . ASN A 1 202 ? -23.799 9.147 13.211 1.00 77.75 202 ASN A N 1
ATOM 1566 C CA . ASN A 1 202 ? -23.770 10.412 13.950 1.00 77.75 202 ASN A CA 1
ATOM 1567 C C . ASN A 1 202 ? -22.335 10.893 14.205 1.00 77.75 202 ASN A C 1
ATOM 1569 O O . ASN A 1 202 ? -22.037 12.067 13.980 1.00 77.75 202 ASN A O 1
ATOM 1573 N N . CYS A 1 203 ? -21.433 9.989 14.599 1.00 74.31 203 CYS A N 1
ATOM 1574 C CA . CYS A 1 203 ? -20.020 10.308 14.803 1.00 74.31 203 CYS A CA 1
ATOM 1575 C C . CYS A 1 203 ? -19.323 10.696 13.488 1.00 74.31 203 CYS A C 1
ATOM 1577 O O . CYS A 1 203 ? -18.598 11.688 13.450 1.00 74.31 203 CYS A O 1
ATOM 1579 N N . CYS A 1 204 ? -19.589 9.979 12.390 1.00 69.44 204 CYS A N 1
ATOM 1580 C CA . CYS A 1 204 ? -19.031 10.290 11.070 1.00 69.44 204 CYS A CA 1
ATOM 1581 C C . CYS A 1 204 ? -19.565 11.608 10.483 1.00 69.44 204 CYS A C 1
ATOM 1583 O O . CYS A 1 204 ? -18.836 12.300 9.778 1.00 69.44 204 CYS A O 1
ATOM 1585 N N . ALA A 1 205 ? -20.810 11.990 10.785 1.00 68.12 205 ALA A N 1
ATOM 1586 C CA . ALA A 1 205 ? -21.402 13.246 10.320 1.00 68.12 205 ALA A CA 1
ATOM 1587 C C . ALA A 1 205 ? -20.938 14.487 11.111 1.00 68.12 205 ALA A C 1
ATOM 1589 O O . ALA A 1 205 ? -21.478 15.573 10.896 1.00 68.12 205 ALA A O 1
ATOM 1590 N N . GLY A 1 206 ? -20.003 14.339 12.061 1.00 59.25 206 GLY A N 1
ATOM 1591 C CA . GLY A 1 206 ? -19.613 15.417 12.976 1.00 59.25 206 GLY A CA 1
ATOM 1592 C C . GLY A 1 206 ? -20.737 15.833 13.933 1.00 59.25 206 GLY A C 1
ATOM 1593 O O . GLY A 1 206 ? -20.676 16.902 14.527 1.00 59.25 206 GLY A O 1
ATOM 1594 N N . ARG A 1 207 ? -21.772 14.993 14.075 1.00 47.78 207 ARG A N 1
ATOM 1595 C CA . ARG A 1 207 ? -22.916 15.161 14.983 1.00 47.78 207 ARG A CA 1
ATOM 1596 C C . ARG A 1 207 ? -22.735 14.300 16.235 1.00 47.78 207 ARG A C 1
ATOM 1598 O O . ARG A 1 207 ? -23.673 13.651 16.697 1.00 47.78 207 ARG A O 1
ATOM 1605 N N . ALA A 1 208 ? -21.512 14.247 16.752 1.00 41.09 208 ALA A N 1
ATOM 1606 C CA . ALA A 1 208 ? -21.278 13.758 18.103 1.00 41.09 208 ALA A CA 1
ATOM 1607 C C . ALA A 1 208 ? -21.735 14.851 19.087 1.00 41.09 208 ALA A C 1
ATOM 1609 O O . ALA A 1 208 ? -21.535 16.032 18.813 1.00 41.09 208 ALA A O 1
ATOM 1610 N N . ARG A 1 209 ? -22.431 14.431 20.148 1.00 42.12 209 ARG A N 1
ATOM 1611 C CA . ARG A 1 209 ? -23.081 15.283 21.159 1.00 42.12 209 ARG A CA 1
ATOM 1612 C C . ARG A 1 209 ? -22.166 16.345 21.757 1.00 42.12 209 ARG A C 1
ATOM 1614 O O . ARG A 1 209 ? -20.973 16.031 21.951 1.00 42.12 209 ARG A O 1
#

Nearest PDB structures (foldseek):
  8e9h-assembly1_G  TM=8.121E-01  e=4.057E-16  Mycolicibacterium smegmatis MC2 155
  8j83-assembly1_A  TM=7.056E-01  e=2.371E-04  Methylorubrum extorquens AM1
  7xqw-assembly1_A  TM=6.886E-01  e=2.875E-04  Methylorubrum extorquens AM1
  7e5z-assembly1_A  TM=7.047E-01  e=4.506E-04  Methylorubrum extorquens AM1
  1kqf-assembly1_A  TM=8.179E-01  e=2.263E-02  Escherichia coli

InterPro domains:
  IPR006963 Molybdopterin oxidoreductase, 4Fe-4S domain [PS51669] (1-32)

Solvent-accessible surface area (backbone atoms only — not comparable to full-atom values): 12850 Å² total; per-residue (Å²): 134,91,64,50,76,48,66,96,42,65,74,71,40,66,62,51,68,48,69,64,70,26,54,64,71,56,70,86,72,44,89,86,54,86,85,62,49,68,41,67,49,99,87,66,49,77,39,86,39,53,69,70,57,45,54,47,53,54,56,71,69,49,64,58,78,93,55,28,77,66,51,59,66,70,76,18,66,50,62,76,78,67,56,73,70,69,68,66,68,49,85,87,55,86,83,57,80,39,42,72,55,79,88,74,48,72,66,55,52,52,48,41,55,76,72,47,61,96,57,82,88,83,82,52,63,63,53,60,50,71,41,86,61,47,78,33,74,79,57,60,38,56,84,77,36,48,56,60,30,52,40,44,31,50,21,19,74,76,70,63,37,49,37,35,32,44,32,73,61,75,49,73,54,41,55,72,30,74,34,46,61,47,72,36,61,90,90,40,57,68,62,48,64,76,63,44,57,67,75,56,41,30,50,73,69,70,59,58,132

Organism: NCBI:txid1299334

Mean predicted aligned error: 10.41 Å

Sequence (209 aa):
MLRRLAGDDPEVNEEWNCDKGRWAFTYATQPDRITTPLVRDAQGSLIPASWPQALQAAADGWPRPADAQACWSAARDAGGRLRLRQVRTDRFTHQRHRFPARPHSAEEAEFLAARIAGKPMTVTYSALESAPVVLLAGFEPEDESPIVFLRLRKAARKHGLPVYAIAPFASHGLEKMWGRVIKTVPGAEASALEQLPGEVGNCCAGRAR